Protein AF-A0A6G5R6K6-F1 (afdb_monomer_lite)

pLDDT: mean 71.32, std 19.54, range [30.14, 90.62]

Structure (mmCIF, N/CA/C/O backbone):
data_AF-A0A6G5R6K6-F1
#
_entry.id   AF-A0A6G5R6K6-F1
#
loop_
_atom_site.group_PDB
_atom_site.id
_atom_site.type_symbol
_atom_site.label_atom_id
_atom_site.label_alt_id
_atom_site.label_comp_id
_atom_site.label_asym_id
_atom_site.label_entity_id
_atom_site.label_seq_id
_atom_site.pdbx_PDB_ins_code
_atom_site.Cartn_x
_atom_site.Cartn_y
_atom_site.Cartn_z
_atom_site.occupancy
_atom_site.B_iso_or_equiv
_atom_site.auth_seq_id
_atom_site.auth_comp_id
_atom_site.auth_asym_id
_atom_site.auth_atom_id
_atom_site.pdbx_PDB_model_num
ATOM 1 N N . MET A 1 1 ? 25.605 14.733 -31.493 1.00 47.25 1 MET A N 1
ATOM 2 C CA . MET A 1 1 ? 25.345 13.506 -30.709 1.00 47.25 1 MET A CA 1
ATOM 3 C C . MET A 1 1 ? 24.146 13.635 -29.749 1.00 47.25 1 MET A C 1
ATOM 5 O O . MET A 1 1 ? 23.843 12.662 -29.085 1.00 47.25 1 MET A O 1
ATOM 9 N N . ALA A 1 2 ? 23.423 14.768 -29.686 1.00 53.12 2 ALA A N 1
ATOM 10 C CA . ALA A 1 2 ? 22.324 14.976 -28.724 1.00 53.12 2 ALA A CA 1
ATOM 11 C C . ALA A 1 2 ? 20.959 14.357 -29.121 1.00 53.12 2 ALA A C 1
ATOM 13 O O . ALA A 1 2 ? 20.067 14.268 -28.285 1.00 53.12 2 ALA A O 1
ATOM 14 N N . ASP A 1 3 ? 20.798 13.902 -30.367 1.00 62.44 3 ASP A N 1
ATOM 15 C CA . ASP A 1 3 ? 19.512 13.408 -30.894 1.00 62.44 3 ASP A CA 1
ATOM 16 C C . ASP A 1 3 ? 19.072 12.051 -30.313 1.00 62.44 3 ASP A C 1
ATOM 18 O O . ASP A 1 3 ? 17.884 11.790 -30.143 1.00 62.44 3 ASP A O 1
ATOM 22 N N . LYS A 1 4 ? 20.023 11.174 -29.965 1.00 77.75 4 LYS A N 1
ATOM 23 C CA . LYS A 1 4 ? 19.708 9.805 -29.517 1.00 77.75 4 LYS A CA 1
ATOM 24 C C . LYS A 1 4 ? 19.072 9.762 -28.130 1.00 77.75 4 LYS A C 1
ATOM 26 O O . LYS A 1 4 ? 18.132 8.998 -27.922 1.00 77.75 4 LYS A O 1
ATOM 31 N N . THR A 1 5 ? 19.539 10.595 -27.201 1.00 84.44 5 THR A N 1
ATOM 32 C CA . THR A 1 5 ? 18.933 10.709 -25.868 1.00 84.44 5 THR A CA 1
ATOM 33 C C . THR A 1 5 ? 17.496 11.219 -25.968 1.00 84.44 5 THR A C 1
ATOM 35 O O . THR A 1 5 ? 16.613 10.649 -25.336 1.00 84.44 5 THR A O 1
ATOM 38 N N . ALA A 1 6 ? 17.230 12.220 -26.817 1.00 82.06 6 ALA A N 1
ATOM 39 C CA . ALA A 1 6 ? 15.873 12.717 -27.058 1.00 82.06 6 ALA A CA 1
ATOM 40 C C . ALA A 1 6 ? 14.948 11.620 -27.619 1.00 82.06 6 ALA A C 1
ATOM 42 O O . ALA A 1 6 ? 13.859 11.412 -27.087 1.00 82.06 6 ALA A O 1
ATOM 43 N N . GLY A 1 7 ? 15.420 10.838 -28.598 1.00 83.88 7 GLY A N 1
ATOM 44 C CA . GLY A 1 7 ? 14.681 9.676 -29.104 1.00 83.88 7 GLY A CA 1
ATOM 45 C C . GLY A 1 7 ? 14.410 8.615 -28.029 1.00 83.88 7 GLY A C 1
ATOM 46 O O . GLY A 1 7 ? 13.323 8.044 -27.982 1.00 83.88 7 GLY A O 1
ATOM 47 N N . MET A 1 8 ? 15.350 8.384 -27.107 1.00 86.69 8 MET A N 1
ATOM 48 C CA . MET A 1 8 ? 15.126 7.484 -25.971 1.00 86.69 8 MET A CA 1
ATOM 49 C C . MET A 1 8 ? 14.048 8.017 -25.017 1.00 86.69 8 MET A C 1
ATOM 51 O O . MET A 1 8 ? 13.227 7.233 -24.554 1.00 86.69 8 MET A O 1
ATOM 55 N N . HIS A 1 9 ? 13.983 9.326 -24.757 1.00 85.56 9 HIS A N 1
ATOM 56 C CA . HIS A 1 9 ? 12.905 9.908 -23.945 1.00 85.56 9 HIS A CA 1
ATOM 57 C C . HIS A 1 9 ? 11.521 9.738 -24.587 1.00 85.56 9 HIS A C 1
ATOM 59 O O . HIS A 1 9 ? 10.545 9.542 -23.867 1.00 85.56 9 HIS A O 1
ATOM 65 N N . GLU A 1 10 ? 11.421 9.766 -25.917 1.00 85.81 10 GLU A N 1
ATOM 66 C CA . GLU A 1 10 ? 10.166 9.492 -26.632 1.00 85.81 10 GLU A CA 1
ATOM 67 C C . GLU A 1 10 ? 9.796 7.999 -26.636 1.00 85.81 10 GLU A C 1
ATOM 69 O O . GLU A 1 10 ? 8.615 7.644 -26.624 1.00 85.81 10 GLU A O 1
ATOM 74 N N . LEU A 1 11 ? 10.794 7.110 -26.635 1.00 86.69 11 LEU A N 1
ATOM 75 C CA . LEU A 1 11 ? 10.603 5.658 -26.542 1.00 86.69 11 LEU A CA 1
ATOM 76 C C . LEU A 1 11 ? 10.358 5.177 -25.107 1.00 86.69 11 LEU A C 1
ATOM 78 O O . LEU A 1 11 ? 9.744 4.129 -24.912 1.00 86.69 11 LEU A O 1
ATOM 82 N N . TRP A 1 12 ? 10.790 5.941 -24.106 1.00 88.81 12 TRP A N 1
ATOM 83 C CA . TRP A 1 12 ? 10.702 5.586 -22.693 1.00 88.81 12 TRP A CA 1
ATOM 84 C C . TRP A 1 12 ? 9.270 5.269 -22.222 1.00 88.81 12 TRP A C 1
ATOM 86 O O . TRP A 1 12 ? 9.086 4.224 -21.598 1.00 88.81 12 TRP A O 1
ATOM 96 N N . PRO A 1 13 ? 8.224 6.049 -22.566 1.00 87.44 13 PRO A N 1
ATOM 97 C CA . PRO A 1 13 ? 6.844 5.685 -22.246 1.00 87.44 13 PRO A CA 1
ATOM 98 C C . PRO A 1 13 ? 6.420 4.337 -22.843 1.00 87.44 13 PRO A C 1
ATOM 100 O O . PRO A 1 13 ? 5.779 3.546 -22.158 1.00 87.44 13 PRO A O 1
ATOM 103 N N . LYS A 1 14 ? 6.827 4.035 -24.084 1.00 87.62 14 LYS A N 1
ATOM 104 C CA . LYS A 1 14 ? 6.520 2.751 -24.741 1.00 87.62 14 LYS A CA 1
ATOM 105 C C . LYS A 1 14 ? 7.239 1.588 -24.060 1.00 87.62 14 LYS A C 1
ATOM 107 O O . LYS A 1 14 ? 6.658 0.524 -23.872 1.00 87.62 14 LYS A O 1
ATOM 112 N N . LEU A 1 15 ? 8.490 1.799 -23.649 1.00 88.94 15 LEU A N 1
ATOM 113 C CA . LEU A 1 15 ? 9.242 0.820 -22.868 1.00 88.94 15 LEU A CA 1
ATOM 114 C C . LEU A 1 15 ? 8.541 0.537 -21.531 1.00 88.94 15 LEU A C 1
ATOM 116 O O . LEU A 1 15 ? 8.364 -0.619 -21.153 1.00 88.94 15 LEU A O 1
ATOM 120 N N . LEU A 1 16 ? 8.090 1.588 -20.840 1.00 89.06 16 LEU A N 1
ATOM 121 C CA . LEU A 1 16 ? 7.343 1.462 -19.593 1.00 89.06 16 LEU A CA 1
ATOM 122 C C . LEU A 1 16 ? 6.026 0.694 -19.780 1.00 89.06 16 LEU A C 1
ATOM 124 O O . LEU A 1 16 ? 5.678 -0.096 -18.908 1.00 89.06 16 LEU A O 1
ATOM 128 N N . GLU A 1 17 ? 5.320 0.856 -20.901 1.00 87.12 17 GLU A N 1
ATOM 129 C CA . GLU A 1 17 ? 4.122 0.061 -21.213 1.00 87.12 17 GLU A CA 1
ATOM 130 C C . GLU A 1 17 ? 4.429 -1.438 -21.352 1.00 87.12 17 GLU A C 1
ATOM 132 O O . GLU A 1 17 ? 3.715 -2.270 -20.787 1.00 87.12 17 GLU A O 1
ATOM 137 N N . VAL A 1 18 ? 5.526 -1.800 -22.025 1.00 87.31 18 VAL A N 1
ATOM 138 C CA . VAL A 1 18 ? 5.960 -3.205 -22.130 1.00 87.31 18 VAL A CA 1
ATOM 139 C C . VAL A 1 18 ? 6.355 -3.767 -20.766 1.00 87.31 18 VAL A C 1
ATOM 141 O O . VAL A 1 18 ? 5.930 -4.864 -20.397 1.00 87.31 18 VAL A O 1
ATOM 144 N N . VAL A 1 19 ? 7.103 -3.002 -19.966 1.00 87.81 19 VAL A N 1
ATOM 145 C CA . VAL A 1 19 ? 7.457 -3.404 -18.597 1.00 87.81 19 VAL A CA 1
ATOM 146 C C . VAL A 1 19 ? 6.205 -3.560 -17.730 1.00 87.81 19 VAL A C 1
ATOM 148 O O . VAL A 1 19 ? 6.120 -4.512 -16.954 1.00 87.81 19 VAL A O 1
ATOM 151 N N . ARG A 1 20 ? 5.207 -2.681 -17.879 1.00 82.94 20 ARG A N 1
ATOM 152 C CA . ARG A 1 20 ? 3.932 -2.749 -17.150 1.00 82.94 20 ARG A CA 1
ATOM 153 C C . ARG A 1 20 ? 3.194 -4.056 -17.413 1.00 82.94 20 ARG A C 1
ATOM 155 O O . ARG A 1 20 ? 2.722 -4.668 -16.458 1.00 82.94 20 ARG A O 1
ATOM 162 N N . ASN A 1 21 ? 3.139 -4.491 -18.672 1.00 86.25 21 ASN A N 1
ATOM 163 C CA . ASN A 1 21 ? 2.493 -5.748 -19.061 1.00 86.25 21 ASN A CA 1
ATOM 164 C C . ASN A 1 21 ? 3.223 -6.987 -18.522 1.00 86.25 21 ASN A C 1
ATOM 166 O O . ASN A 1 21 ? 2.599 -8.027 -18.333 1.00 86.25 21 ASN A O 1
ATOM 170 N N . ARG A 1 22 ? 4.529 -6.882 -18.247 1.00 83.81 22 ARG A N 1
ATOM 171 C CA . ARG A 1 22 ? 5.341 -7.980 -17.701 1.00 83.81 22 ARG A CA 1
ATOM 172 C C . ARG A 1 22 ? 5.322 -8.020 -16.177 1.00 83.81 22 ARG A C 1
ATOM 174 O O . ARG A 1 22 ? 5.080 -9.067 -15.584 1.00 83.81 22 ARG A O 1
ATOM 181 N N . ARG A 1 23 ? 5.624 -6.893 -15.525 1.00 83.94 23 ARG A N 1
ATOM 182 C CA . ARG A 1 23 ? 5.768 -6.818 -14.067 1.00 83.94 23 ARG A CA 1
ATOM 183 C C . ARG A 1 23 ? 5.448 -5.418 -13.542 1.00 83.94 23 ARG A C 1
ATOM 185 O O . ARG A 1 23 ? 6.286 -4.516 -13.574 1.00 83.94 23 ARG A O 1
ATOM 192 N N . ARG A 1 24 ? 4.254 -5.270 -12.953 1.00 82.06 24 ARG A N 1
ATOM 193 C CA . ARG A 1 24 ? 3.751 -4.011 -12.362 1.00 82.06 24 ARG A CA 1
ATOM 194 C C . ARG A 1 24 ? 4.725 -3.399 -11.348 1.00 82.06 24 ARG A C 1
ATOM 196 O O . ARG A 1 24 ? 4.929 -2.192 -11.372 1.00 82.06 24 ARG A O 1
ATOM 203 N N . PHE A 1 25 ? 5.376 -4.222 -10.524 1.00 79.69 25 PHE A N 1
ATOM 204 C CA . PHE A 1 25 ? 6.372 -3.764 -9.546 1.00 79.69 25 PHE A CA 1
ATOM 205 C C . PHE A 1 25 ? 7.591 -3.090 -10.200 1.00 79.69 25 PHE A C 1
ATOM 207 O O . PHE A 1 25 ? 7.984 -1.999 -9.795 1.00 79.69 25 PHE A O 1
ATOM 214 N N . ALA A 1 26 ? 8.143 -3.687 -11.265 1.00 83.94 26 ALA A N 1
ATOM 215 C CA . ALA A 1 26 ? 9.261 -3.104 -12.008 1.00 83.94 26 ALA A CA 1
ATOM 216 C C . ALA A 1 26 ? 8.856 -1.784 -12.685 1.00 83.94 26 ALA A C 1
ATOM 218 O O . ALA A 1 26 ? 9.622 -0.824 -12.670 1.00 83.94 26 ALA A O 1
ATOM 219 N N . TRP A 1 27 ? 7.632 -1.713 -13.219 1.00 87.81 27 TRP A N 1
ATOM 220 C CA . TRP A 1 27 ? 7.082 -0.492 -13.814 1.00 87.81 27 TRP A CA 1
ATOM 221 C C . TRP A 1 27 ? 6.922 0.645 -12.797 1.00 87.81 27 TRP A C 1
ATOM 223 O O . TRP A 1 27 ? 7.299 1.776 -13.088 1.00 87.81 27 TRP A O 1
ATOM 233 N N . ILE A 1 28 ? 6.415 0.345 -11.598 1.00 84.44 28 ILE A N 1
ATOM 234 C CA . ILE A 1 28 ? 6.279 1.304 -10.491 1.00 84.44 28 ILE A CA 1
ATOM 235 C C . ILE A 1 28 ? 7.657 1.839 -10.080 1.00 84.44 28 ILE A C 1
ATOM 237 O O . ILE A 1 28 ? 7.844 3.053 -10.022 1.00 84.44 28 ILE A O 1
ATOM 241 N N . LEU A 1 29 ? 8.640 0.958 -9.862 1.00 85.25 29 LEU A N 1
ATOM 242 C CA . LEU A 1 29 ? 10.010 1.347 -9.503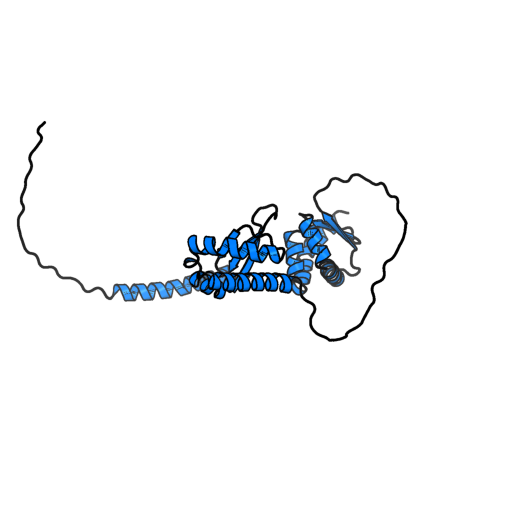 1.00 85.25 29 LEU A CA 1
ATOM 243 C C . LEU A 1 29 ? 10.651 2.243 -10.566 1.00 85.25 29 LEU A C 1
ATOM 245 O O . LEU A 1 29 ? 11.173 3.305 -10.230 1.00 85.25 29 LEU A O 1
ATOM 249 N N . LEU A 1 30 ? 10.571 1.847 -11.838 1.00 86.69 30 LEU A N 1
ATOM 250 C CA . LEU A 1 30 ? 11.160 2.599 -12.945 1.00 86.69 30 LEU A CA 1
ATOM 251 C C . LEU A 1 30 ? 10.446 3.930 -13.184 1.00 86.69 30 LEU A C 1
ATOM 253 O O . LEU A 1 30 ? 11.104 4.951 -13.338 1.00 86.69 30 LEU A O 1
ATOM 257 N N . GLY A 1 31 ? 9.113 3.939 -13.185 1.00 84.75 31 GLY A N 1
ATOM 258 C CA . GLY A 1 31 ? 8.327 5.143 -13.450 1.00 84.75 31 GLY A CA 1
ATOM 259 C C . GLY A 1 31 ? 8.424 6.194 -12.345 1.00 84.75 31 GLY A C 1
ATOM 260 O O . GLY A 1 31 ? 8.312 7.383 -12.629 1.00 84.75 31 GLY A O 1
ATOM 261 N N . GLN A 1 32 ? 8.633 5.773 -11.095 1.00 83.19 32 GLN A N 1
ATOM 262 C CA . GLN A 1 32 ? 8.694 6.689 -9.953 1.00 83.19 32 GLN A CA 1
ATOM 263 C C . GLN A 1 32 ? 10.120 7.102 -9.582 1.00 83.19 32 GLN A C 1
ATOM 265 O O . GLN A 1 32 ? 10.320 8.220 -9.113 1.00 83.19 32 GLN A O 1
ATOM 270 N N . ASN A 1 33 ? 11.108 6.220 -9.767 1.00 85.38 33 ASN A N 1
ATOM 271 C CA . ASN A 1 33 ? 12.448 6.426 -9.213 1.00 85.38 33 ASN A CA 1
ATOM 272 C C . ASN A 1 33 ? 13.568 6.481 -10.255 1.00 85.38 33 ASN A C 1
ATOM 274 O O . ASN A 1 33 ? 14.668 6.898 -9.886 1.00 85.38 33 ASN A O 1
ATOM 278 N N . ALA A 1 34 ? 13.323 6.096 -11.513 1.00 86.69 34 ALA A N 1
ATOM 279 C CA . ALA A 1 34 ? 14.332 6.096 -12.569 1.00 86.69 34 ALA A CA 1
ATOM 280 C C . ALA A 1 34 ? 14.051 7.167 -13.631 1.00 86.69 34 ALA A C 1
ATOM 282 O O . ALA A 1 34 ? 12.915 7.398 -14.040 1.00 86.69 34 ALA A O 1
ATOM 283 N N . ASN A 1 35 ? 15.113 7.808 -14.109 1.00 87.44 35 ASN A N 1
ATOM 284 C CA . ASN A 1 35 ? 15.057 8.781 -15.191 1.00 87.44 35 ASN A CA 1
ATOM 285 C C . ASN A 1 35 ? 16.154 8.492 -16.219 1.00 87.44 35 ASN A C 1
ATOM 287 O O . ASN A 1 35 ? 17.236 8.026 -15.863 1.00 87.44 35 ASN A O 1
ATOM 291 N N . VAL A 1 36 ? 15.885 8.760 -17.494 1.00 88.25 36 VAL A N 1
ATOM 292 C CA . VAL A 1 36 ? 16.871 8.574 -18.565 1.00 88.25 36 VAL A CA 1
ATOM 293 C C . VAL A 1 36 ? 17.886 9.711 -18.486 1.00 88.25 36 VAL A C 1
ATOM 295 O O . VAL A 1 36 ? 17.513 10.878 -18.568 1.00 88.25 36 VAL A O 1
ATOM 298 N N . LEU A 1 37 ? 19.163 9.371 -18.301 1.00 86.56 37 LEU A N 1
ATOM 299 C CA . LEU A 1 37 ? 20.252 10.346 -18.204 1.00 86.56 37 LEU A CA 1
ATOM 300 C C . LEU A 1 37 ? 20.914 10.572 -19.568 1.00 86.56 37 LEU A C 1
ATOM 302 O O . LEU A 1 37 ? 21.097 11.708 -20.001 1.00 86.56 37 LEU A O 1
ATOM 306 N N . SER A 1 38 ? 21.270 9.483 -20.249 1.00 82.62 38 SER A N 1
ATOM 307 C CA . SER A 1 38 ? 21.929 9.515 -21.556 1.00 82.62 38 SER A CA 1
ATOM 308 C C . SER A 1 38 ? 21.745 8.199 -22.304 1.00 82.62 38 SER A C 1
ATOM 310 O O . SER A 1 38 ? 21.642 7.134 -21.693 1.00 82.62 38 SER A O 1
ATOM 312 N N . TYR A 1 39 ? 21.722 8.269 -23.636 1.00 87.25 39 TYR A N 1
ATOM 313 C CA . TYR A 1 39 ? 21.684 7.090 -24.496 1.00 87.25 39 TYR A CA 1
ATOM 314 C C . TYR A 1 39 ? 22.550 7.281 -25.745 1.00 87.25 39 TYR A C 1
ATOM 316 O O . TYR A 1 39 ? 22.267 8.138 -26.583 1.00 87.25 39 TYR A O 1
ATOM 324 N N . ASP A 1 40 ? 23.568 6.434 -25.903 1.00 82.44 40 ASP A N 1
ATOM 325 C CA . ASP A 1 40 ? 24.518 6.501 -27.027 1.00 82.44 40 ASP A CA 1
ATOM 326 C C . ASP A 1 40 ? 24.208 5.499 -28.161 1.00 82.44 40 ASP A C 1
ATOM 328 O O . ASP A 1 40 ? 24.857 5.481 -29.215 1.00 82.44 40 ASP A O 1
ATOM 332 N N . GLY A 1 41 ? 23.151 4.694 -28.015 1.00 78.69 41 GLY A N 1
ATOM 333 C CA . GLY A 1 41 ? 22.770 3.642 -28.968 1.00 78.69 41 GLY A CA 1
ATOM 334 C C . GLY A 1 41 ? 23.196 2.243 -28.527 1.00 78.69 41 GLY A C 1
ATOM 335 O O . GLY A 1 41 ? 22.499 1.275 -28.804 1.00 78.69 41 GLY A O 1
ATOM 336 N N . THR A 1 42 ? 24.311 2.141 -27.806 1.00 83.44 42 THR A N 1
ATOM 337 C CA . THR A 1 42 ? 24.848 0.875 -27.279 1.00 83.44 42 THR A CA 1
ATOM 338 C C . THR A 1 42 ? 24.709 0.761 -25.770 1.00 83.44 42 THR A C 1
ATOM 340 O O . THR A 1 42 ? 24.661 -0.349 -25.256 1.00 83.44 42 THR A O 1
ATOM 343 N N . THR A 1 43 ? 24.626 1.895 -25.075 1.00 85.44 43 THR A N 1
ATOM 344 C CA . THR A 1 43 ? 24.526 1.965 -23.619 1.00 85.44 43 THR A CA 1
ATOM 345 C C . THR A 1 43 ? 23.416 2.938 -23.246 1.00 85.44 43 THR A C 1
ATOM 347 O O . THR A 1 43 ? 23.355 4.049 -23.781 1.00 85.44 43 THR A O 1
ATOM 350 N N . LEU A 1 44 ? 22.522 2.499 -22.364 1.00 88.88 44 LEU A N 1
ATOM 351 C CA . LEU A 1 44 ? 21.464 3.294 -21.759 1.00 88.88 44 LEU A CA 1
ATOM 352 C C . LEU A 1 44 ? 21.829 3.561 -20.303 1.00 88.88 44 LEU A C 1
ATOM 354 O O . LEU A 1 44 ? 21.892 2.632 -19.498 1.00 88.88 44 LEU A O 1
ATOM 358 N N . THR A 1 45 ? 22.028 4.833 -19.974 1.00 89.12 45 THR A N 1
ATOM 359 C CA . THR A 1 45 ? 22.314 5.267 -18.612 1.00 89.12 45 THR A CA 1
ATOM 360 C C . THR A 1 45 ? 21.037 5.787 -17.965 1.00 89.12 45 THR A C 1
ATOM 362 O O . THR A 1 45 ? 20.431 6.756 -18.432 1.00 89.12 45 THR A O 1
ATOM 365 N N . LEU A 1 46 ? 20.634 5.151 -16.871 1.00 90.25 46 LEU A N 1
ATOM 366 C CA . LEU A 1 46 ? 19.485 5.540 -16.064 1.00 90.25 46 LEU A CA 1
ATOM 367 C C . LEU A 1 46 ? 19.964 6.107 -14.733 1.00 90.25 46 LEU A C 1
ATOM 369 O O . LEU A 1 46 ? 20.762 5.482 -14.037 1.00 90.25 46 LEU A O 1
ATOM 373 N N . SER A 1 47 ? 19.449 7.273 -14.360 1.00 88.38 47 SER A N 1
ATOM 374 C CA . SER A 1 47 ? 19.663 7.861 -13.045 1.00 88.38 47 SER A CA 1
ATOM 375 C C . SER A 1 47 ? 18.538 7.476 -12.091 1.00 88.38 47 SER A C 1
ATOM 377 O O . SER A 1 47 ? 17.368 7.685 -12.407 1.00 88.38 47 SER A O 1
ATOM 379 N N . TRP A 1 48 ? 18.891 6.987 -10.912 1.00 87.38 48 TRP A N 1
ATOM 380 C CA . TRP A 1 48 ? 17.983 6.692 -9.815 1.00 87.38 48 TRP A CA 1
ATOM 381 C C . TRP A 1 48 ? 17.981 7.827 -8.799 1.00 87.38 48 TRP A C 1
ATOM 383 O O . TRP A 1 48 ? 19.036 8.363 -8.451 1.00 87.38 48 TRP A O 1
ATOM 393 N N . ASN A 1 49 ? 16.790 8.170 -8.313 1.00 82.19 49 ASN A N 1
ATOM 394 C CA . ASN A 1 49 ? 16.584 9.262 -7.362 1.00 82.19 49 ASN A CA 1
ATOM 395 C C . ASN A 1 49 ? 17.076 8.931 -5.938 1.00 82.19 49 ASN A C 1
ATOM 397 O O . ASN A 1 49 ? 17.433 9.825 -5.181 1.00 82.19 49 ASN A O 1
ATOM 401 N N . ASN A 1 50 ? 17.102 7.648 -5.561 1.00 79.50 50 ASN A N 1
ATOM 402 C CA . ASN A 1 50 ? 17.554 7.182 -4.248 1.00 79.50 50 ASN A CA 1
ATOM 403 C C . ASN A 1 50 ? 18.296 5.837 -4.379 1.00 79.50 50 ASN A C 1
ATOM 405 O O . ASN A 1 50 ? 17.899 4.979 -5.170 1.00 79.50 50 ASN A O 1
ATOM 409 N N . GLN A 1 51 ? 19.339 5.640 -3.567 1.00 77.38 51 GLN A N 1
ATOM 410 C CA . GLN A 1 51 ? 20.093 4.389 -3.454 1.00 77.38 51 GLN A CA 1
ATOM 411 C C . GLN A 1 51 ? 19.203 3.212 -3.026 1.00 77.38 51 GLN A C 1
ATOM 413 O O . GLN A 1 51 ? 19.386 2.111 -3.533 1.00 77.38 51 GLN A O 1
ATOM 418 N N . GLY A 1 52 ? 18.210 3.436 -2.156 1.00 77.94 52 GLY A N 1
ATOM 419 C CA . GLY A 1 52 ? 17.288 2.376 -1.722 1.00 77.94 52 GLY A CA 1
ATOM 420 C C . GLY A 1 52 ? 16.415 1.830 -2.859 1.00 77.94 52 GLY A C 1
ATOM 421 O O . GLY A 1 52 ? 16.205 0.627 -2.970 1.00 77.94 52 GLY A O 1
ATOM 422 N N . ALA A 1 53 ? 15.970 2.696 -3.774 1.00 80.81 53 ALA A N 1
ATOM 423 C CA . ALA A 1 53 ? 15.210 2.272 -4.950 1.00 80.81 53 ALA A CA 1
ATOM 424 C C . ALA A 1 53 ? 16.083 1.490 -5.948 1.00 80.81 53 ALA A C 1
ATOM 426 O O . ALA A 1 53 ? 15.620 0.516 -6.539 1.00 80.81 53 ALA A O 1
ATOM 427 N N . TYR A 1 54 ? 17.354 1.883 -6.092 1.00 83.44 54 TYR A N 1
ATOM 428 C CA . TYR A 1 54 ? 18.342 1.133 -6.870 1.00 83.44 54 TYR A CA 1
ATOM 429 C C . TYR A 1 54 ? 18.575 -0.263 -6.280 1.00 83.44 54 TYR A C 1
ATOM 431 O O . TYR A 1 54 ? 18.533 -1.250 -7.014 1.00 83.44 54 TYR A O 1
ATOM 439 N N . ASP A 1 55 ? 18.777 -0.360 -4.964 1.00 76.75 55 ASP A N 1
ATOM 440 C CA . ASP A 1 55 ? 19.016 -1.640 -4.293 1.00 76.75 55 ASP A CA 1
ATOM 441 C C . ASP A 1 55 ? 17.806 -2.574 -4.439 1.00 76.75 55 ASP A C 1
ATOM 443 O O . ASP A 1 55 ? 17.953 -3.706 -4.897 1.00 76.75 55 ASP A O 1
ATOM 447 N N . ASN A 1 56 ? 16.592 -2.047 -4.237 1.00 79.38 56 ASN A N 1
ATOM 448 C CA . ASN A 1 56 ? 15.332 -2.758 -4.473 1.00 79.38 56 ASN A CA 1
ATOM 449 C C . ASN A 1 56 ? 15.152 -3.213 -5.929 1.00 79.38 56 ASN A C 1
ATOM 451 O O . ASN A 1 56 ? 14.586 -4.276 -6.195 1.00 79.38 56 ASN A O 1
ATOM 455 N N . PHE A 1 57 ? 15.626 -2.441 -6.906 1.00 84.00 57 PHE A N 1
ATOM 456 C CA . PHE A 1 57 ? 15.556 -2.821 -8.316 1.00 84.00 57 PHE A CA 1
ATOM 457 C C . PHE A 1 57 ? 16.484 -3.998 -8.654 1.00 84.00 57 PHE A C 1
ATOM 459 O O . PHE A 1 57 ? 16.097 -4.889 -9.419 1.00 84.00 57 PHE A O 1
ATOM 466 N N . ILE A 1 58 ? 17.683 -4.021 -8.064 1.00 83.38 58 ILE A N 1
ATOM 467 C CA . ILE A 1 58 ? 18.653 -5.107 -8.237 1.00 83.38 58 ILE A CA 1
ATOM 468 C C . ILE A 1 58 ? 18.215 -6.357 -7.466 1.00 83.38 58 ILE A C 1
ATOM 470 O O . ILE A 1 58 ? 18.137 -7.432 -8.061 1.00 83.38 58 ILE A O 1
ATOM 474 N N . SER A 1 59 ? 17.873 -6.220 -6.183 1.00 72.75 59 SER A N 1
ATOM 475 C CA . SER A 1 59 ? 17.491 -7.336 -5.308 1.00 72.75 59 SER A CA 1
ATOM 476 C C . SER A 1 59 ? 16.211 -8.036 -5.772 1.00 72.75 59 SER A C 1
ATOM 478 O O . SER A 1 59 ? 16.106 -9.258 -5.694 1.00 72.75 59 SER A O 1
ATOM 480 N N . SER A 1 60 ? 15.262 -7.294 -6.354 1.00 74.56 60 SER A N 1
ATOM 481 C CA . SER A 1 60 ? 14.016 -7.858 -6.894 1.00 74.56 60 SER A CA 1
ATOM 482 C C . SER A 1 60 ? 14.169 -8.583 -8.236 1.00 74.56 60 SER A C 1
ATOM 484 O O . SER A 1 60 ? 13.184 -9.137 -8.739 1.00 74.56 60 SER A O 1
ATOM 486 N N . GLY A 1 61 ? 15.353 -8.549 -8.860 1.00 81.50 61 GLY A N 1
ATOM 487 C CA . GLY A 1 61 ? 15.580 -9.088 -10.204 1.00 81.50 61 GLY A CA 1
ATOM 488 C C . GLY A 1 61 ? 14.846 -8.317 -11.310 1.00 81.50 61 GLY A C 1
ATOM 489 O O . GLY A 1 61 ? 14.687 -8.819 -12.421 1.00 81.50 61 GLY A O 1
ATOM 490 N N . SER A 1 62 ? 14.374 -7.096 -11.032 1.00 84.56 62 SER A N 1
ATOM 491 C CA . SER A 1 62 ? 13.632 -6.269 -11.999 1.00 84.56 62 SER A CA 1
ATOM 492 C C . SER A 1 62 ? 14.503 -5.783 -13.162 1.00 84.56 62 SER A C 1
ATOM 494 O O . SER A 1 62 ? 13.977 -5.427 -14.217 1.00 84.56 62 SER A O 1
ATOM 496 N N . ARG A 1 63 ? 15.831 -5.858 -13.007 1.00 86.12 63 ARG A N 1
ATOM 497 C CA . ARG A 1 63 ? 16.806 -5.647 -14.080 1.00 86.12 63 ARG A CA 1
ATOM 498 C C . ARG A 1 63 ? 16.561 -6.550 -15.290 1.00 86.12 63 ARG A C 1
ATOM 500 O O . ARG A 1 63 ? 16.545 -6.040 -16.403 1.00 86.12 63 ARG A O 1
ATOM 507 N N . GLY A 1 64 ? 16.298 -7.842 -15.081 1.00 84.69 64 GLY A N 1
ATOM 508 C CA . GLY A 1 64 ? 16.055 -8.779 -16.185 1.00 84.69 64 GLY A CA 1
ATOM 509 C C . GLY A 1 64 ? 14.789 -8.441 -16.975 1.00 84.69 64 GLY A C 1
ATOM 510 O O . GLY A 1 64 ? 14.776 -8.509 -18.195 1.00 84.69 64 GLY A O 1
ATOM 511 N N . VAL A 1 65 ? 13.745 -7.958 -16.293 1.00 86.50 65 VAL A N 1
ATOM 512 C CA . VAL A 1 65 ? 12.499 -7.521 -16.950 1.00 86.50 65 VAL A CA 1
ATOM 513 C C . VAL A 1 65 ? 12.730 -6.289 -17.828 1.00 86.50 65 VAL A C 1
ATOM 515 O O . VAL A 1 65 ? 12.125 -6.168 -18.892 1.00 86.50 65 VAL A O 1
ATOM 518 N N . LEU A 1 66 ? 13.600 -5.375 -17.390 1.00 87.19 66 LEU A N 1
ATOM 519 C CA . LEU A 1 66 ? 13.992 -4.212 -18.180 1.00 87.19 66 LEU A CA 1
ATOM 520 C C . LEU A 1 66 ? 14.846 -4.618 -19.390 1.00 87.19 66 LEU A C 1
ATOM 522 O O . LEU A 1 66 ? 14.617 -4.100 -20.479 1.00 87.19 66 LEU A O 1
ATOM 526 N N . GLU A 1 67 ? 15.789 -5.546 -19.214 1.00 87.06 67 GLU A N 1
ATOM 527 C CA . GLU A 1 67 ? 16.611 -6.102 -20.300 1.00 87.06 67 GLU A CA 1
ATOM 528 C C . GLU A 1 67 ? 15.742 -6.809 -21.352 1.00 87.06 67 GLU A C 1
ATOM 530 O O . GLU A 1 67 ? 15.889 -6.541 -22.544 1.00 87.06 67 GLU A O 1
ATOM 535 N N . ASP A 1 68 ? 14.767 -7.613 -20.923 1.00 86.12 68 ASP A N 1
ATOM 536 C CA . ASP A 1 68 ? 13.813 -8.279 -21.814 1.00 86.12 68 ASP A CA 1
ATOM 537 C C . ASP A 1 68 ? 12.927 -7.283 -22.576 1.00 86.12 68 ASP A C 1
ATOM 539 O O . ASP A 1 68 ? 12.700 -7.436 -23.777 1.00 86.12 68 ASP A O 1
ATOM 543 N N . ALA A 1 69 ? 12.418 -6.251 -21.892 1.00 87.81 69 ALA A N 1
ATOM 544 C CA . ALA A 1 69 ? 11.609 -5.208 -22.524 1.00 87.81 69 ALA A CA 1
ATOM 545 C C . ALA A 1 69 ? 12.430 -4.379 -23.526 1.00 87.81 69 ALA A C 1
ATOM 547 O O . ALA A 1 69 ? 11.924 -3.982 -24.576 1.00 87.81 69 ALA A O 1
ATOM 548 N N . LEU A 1 70 ? 13.709 -4.138 -23.224 1.00 86.56 70 LEU A N 1
ATOM 549 C CA . LEU A 1 70 ? 14.640 -3.484 -24.137 1.00 86.56 70 LEU A CA 1
ATOM 550 C C . LEU A 1 70 ? 14.941 -4.361 -25.350 1.00 86.56 70 LEU A C 1
ATOM 552 O O . LEU A 1 70 ? 14.930 -3.834 -26.453 1.00 86.56 70 LEU A O 1
ATOM 556 N N . ALA A 1 71 ? 15.147 -5.668 -25.178 1.00 86.88 71 ALA A N 1
ATOM 557 C CA . ALA A 1 71 ? 15.371 -6.596 -26.288 1.00 86.88 71 ALA A CA 1
ATOM 558 C C . ALA A 1 71 ? 14.161 -6.699 -27.236 1.00 86.88 71 ALA A C 1
ATOM 560 O O . ALA A 1 71 ? 14.327 -6.943 -28.431 1.00 86.88 71 ALA A O 1
ATOM 561 N N . GLU A 1 72 ? 12.948 -6.491 -26.718 1.00 86.81 72 GLU A N 1
ATOM 562 C CA . GLU A 1 72 ? 11.717 -6.466 -27.512 1.00 86.81 72 GLU A CA 1
ATOM 563 C C . GLU A 1 72 ? 11.594 -5.195 -28.371 1.00 86.81 72 GLU A C 1
ATOM 565 O O . GLU A 1 72 ? 11.181 -5.269 -29.528 1.00 86.81 72 GLU A O 1
ATOM 570 N N . LEU A 1 73 ? 11.975 -4.029 -27.832 1.00 82.62 73 LEU A N 1
ATOM 571 C CA . LEU A 1 73 ? 11.879 -2.745 -28.542 1.00 82.62 73 LEU A CA 1
ATOM 572 C C . LEU A 1 73 ? 13.114 -2.408 -29.388 1.00 82.62 73 LEU A C 1
ATOM 574 O O . LEU A 1 73 ? 12.999 -1.731 -30.411 1.00 82.62 73 LEU A O 1
ATOM 578 N N . LEU A 1 74 ? 14.297 -2.816 -28.939 1.00 82.12 74 LEU A N 1
ATOM 579 C CA . LEU A 1 74 ? 15.595 -2.444 -29.488 1.00 82.12 74 LEU A CA 1
ATOM 580 C C . LEU A 1 74 ? 16.404 -3.716 -29.725 1.00 82.12 74 LEU A C 1
ATOM 582 O O . LEU A 1 74 ? 16.811 -4.404 -28.793 1.00 82.12 74 LEU A O 1
ATOM 586 N N . ASN A 1 75 ? 16.661 -4.011 -30.994 1.00 78.44 75 ASN A N 1
ATOM 587 C CA . ASN A 1 75 ? 17.465 -5.156 -31.391 1.00 78.44 75 ASN A CA 1
ATOM 588 C C . ASN A 1 75 ? 18.639 -4.643 -32.245 1.00 78.44 75 ASN A C 1
ATOM 590 O O . ASN A 1 75 ? 18.408 -4.243 -33.391 1.00 78.44 75 ASN A O 1
ATOM 594 N N . PRO A 1 76 ? 19.878 -4.572 -31.713 1.00 80.44 76 PRO A N 1
ATOM 595 C CA . PRO A 1 76 ? 20.386 -5.229 -30.498 1.00 80.44 76 PRO A CA 1
ATOM 596 C C . PRO A 1 76 ? 20.063 -4.501 -29.172 1.00 80.44 76 PRO A C 1
ATOM 598 O O . PRO A 1 76 ? 20.003 -3.267 -29.160 1.00 80.44 76 PRO A O 1
ATOM 601 N N . PRO A 1 77 ? 19.910 -5.237 -28.050 1.00 81.75 77 PRO A N 1
ATOM 602 C CA . PRO A 1 77 ? 19.622 -4.641 -26.748 1.00 81.75 77 PRO A CA 1
ATOM 603 C C . PRO A 1 77 ? 20.821 -3.821 -26.238 1.00 81.75 77 PRO A C 1
ATOM 605 O O . PRO A 1 77 ? 21.956 -4.308 -26.275 1.00 81.75 77 PRO A O 1
ATOM 608 N N . PRO A 1 78 ? 20.606 -2.585 -25.752 1.00 83.06 78 PRO A N 1
ATOM 609 C CA . PRO A 1 78 ? 21.678 -1.772 -25.195 1.00 83.06 78 PRO A CA 1
ATOM 610 C C . PRO A 1 78 ? 22.101 -2.262 -23.804 1.00 83.06 78 PRO A C 1
ATOM 612 O O . PRO A 1 78 ? 21.286 -2.744 -23.018 1.00 83.06 78 PRO A O 1
ATOM 615 N N . ALA A 1 79 ? 23.377 -2.072 -23.470 1.00 84.81 79 ALA A N 1
ATOM 616 C CA . ALA A 1 79 ? 23.888 -2.276 -22.122 1.00 84.81 79 ALA A CA 1
ATOM 617 C C . ALA A 1 79 ? 23.250 -1.269 -21.154 1.00 84.81 79 ALA A C 1
ATOM 619 O O . ALA A 1 79 ? 23.133 -0.085 -21.467 1.00 84.81 79 ALA A O 1
ATOM 620 N N . ILE A 1 80 ? 22.842 -1.730 -19.973 1.00 87.44 80 ILE A N 1
ATOM 621 C CA . ILE A 1 80 ? 22.167 -0.888 -18.981 1.00 87.44 80 ILE A CA 1
ATOM 622 C C . ILE A 1 80 ? 23.164 -0.472 -17.905 1.00 87.44 80 ILE A C 1
ATOM 624 O O . ILE A 1 80 ? 23.671 -1.310 -17.149 1.00 87.44 80 ILE A O 1
ATOM 628 N N . GLU A 1 81 ? 23.386 0.834 -17.808 1.00 85.31 81 GLU A N 1
ATOM 629 C CA . GLU A 1 81 ? 24.125 1.466 -16.724 1.00 85.31 81 GLU A CA 1
ATOM 630 C C . GLU A 1 81 ? 23.153 2.178 -15.790 1.00 85.31 81 GLU A C 1
ATOM 632 O O . GLU A 1 81 ? 22.349 3.013 -16.195 1.00 85.31 81 GLU A O 1
ATOM 637 N N . LEU A 1 82 ? 23.212 1.827 -14.512 1.00 87.38 82 LEU A N 1
ATOM 638 C CA . LEU A 1 82 ? 22.326 2.350 -13.484 1.00 87.38 82 LEU A CA 1
ATOM 639 C C . LEU A 1 82 ? 23.184 3.216 -12.554 1.00 87.38 82 LEU A C 1
ATOM 641 O O . LEU A 1 82 ? 24.126 2.724 -11.939 1.00 87.38 82 LEU A O 1
ATOM 645 N N . VAL A 1 83 ? 22.877 4.506 -12.471 1.00 83.12 83 VAL A N 1
ATOM 646 C CA . VAL A 1 83 ? 23.618 5.498 -11.682 1.00 83.12 83 VAL A CA 1
ATOM 647 C C . VAL A 1 83 ? 22.689 6.047 -10.610 1.00 83.12 83 VAL A C 1
ATOM 649 O O . VAL A 1 83 ? 21.546 6.361 -10.904 1.00 83.12 83 VAL A O 1
ATOM 652 N N . VAL A 1 84 ? 23.147 6.207 -9.372 1.00 82.56 84 VAL A N 1
ATOM 653 C CA . VAL A 1 84 ? 22.355 6.863 -8.319 1.00 82.56 84 VAL A CA 1
ATOM 654 C C . VAL A 1 84 ? 22.777 8.324 -8.226 1.00 82.56 84 VAL A C 1
ATOM 656 O O . VAL A 1 84 ? 23.964 8.627 -8.082 1.00 82.56 84 VAL A O 1
ATOM 659 N N . GLN A 1 85 ? 21.820 9.249 -8.330 1.00 62.44 85 GLN A N 1
ATOM 660 C CA . GLN A 1 85 ? 22.103 10.679 -8.242 1.00 62.44 85 GLN A CA 1
ATOM 661 C C . GLN A 1 85 ? 22.341 11.056 -6.773 1.00 62.44 85 GLN A C 1
ATOM 663 O O . GLN A 1 85 ? 21.430 11.417 -6.041 1.00 62.44 85 GLN A O 1
ATOM 668 N N . GLY A 1 86 ? 23.583 10.895 -6.320 1.00 51.91 86 GLY A N 1
ATOM 669 C CA . GLY A 1 86 ? 23.909 11.063 -4.906 1.00 51.91 86 GLY A CA 1
ATOM 670 C C . GLY A 1 86 ? 25.362 10.795 -4.542 1.00 51.91 86 GLY A C 1
ATOM 671 O O . GLY A 1 86 ? 25.632 10.408 -3.411 1.00 51.91 86 GLY A O 1
ATOM 672 N N . LYS A 1 87 ? 26.315 10.968 -5.465 1.00 35.31 87 LYS A N 1
ATOM 673 C CA . LYS A 1 87 ? 27.726 11.143 -5.098 1.00 35.31 87 LYS A CA 1
ATOM 674 C C . LYS A 1 87 ? 28.539 11.694 -6.261 1.00 35.31 87 LYS A C 1
ATOM 676 O O . LYS A 1 87 ? 28.642 11.082 -7.319 1.00 35.31 87 LYS A O 1
ATOM 681 N N . THR A 1 88 ? 29.155 12.844 -6.026 1.00 31.88 88 THR A N 1
ATOM 682 C CA . THR A 1 88 ? 30.337 13.329 -6.739 1.00 31.88 88 THR A CA 1
ATOM 683 C C . THR A 1 88 ? 31.389 12.208 -6.795 1.00 31.88 88 THR A C 1
ATOM 685 O O . THR A 1 88 ? 31.625 11.572 -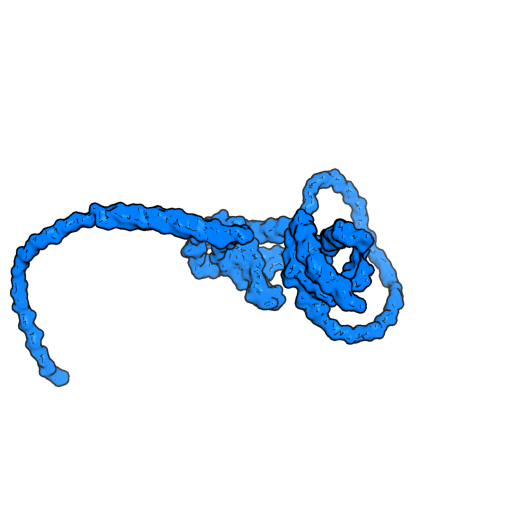5.763 1.00 31.88 88 THR A O 1
ATOM 688 N N . PRO A 1 89 ? 32.035 11.935 -7.941 1.00 40.34 89 PRO A N 1
ATOM 689 C CA . PRO A 1 89 ? 33.053 10.894 -8.019 1.00 40.34 89 PRO A CA 1
ATOM 690 C C . PRO A 1 89 ? 34.363 11.380 -7.380 1.00 40.34 89 PRO A C 1
ATOM 692 O O . PRO A 1 89 ? 34.846 12.454 -7.741 1.00 40.34 89 PRO A O 1
ATOM 695 N N . PRO A 1 90 ? 35.031 10.590 -6.526 1.00 37.62 90 PRO A N 1
ATOM 696 C CA . PRO A 1 90 ? 36.473 10.525 -6.547 1.00 37.62 90 PRO A CA 1
ATOM 697 C C . PRO A 1 90 ? 36.876 9.408 -7.508 1.00 37.62 90 PRO A C 1
ATOM 699 O O . PRO A 1 90 ? 36.564 8.231 -7.332 1.00 37.62 90 PRO A O 1
ATOM 702 N N . SER A 1 91 ? 37.544 9.844 -8.565 1.00 38.81 91 SER A N 1
ATOM 703 C CA . SER A 1 91 ? 38.250 9.032 -9.539 1.00 38.81 91 SER A CA 1
ATOM 704 C C . SER A 1 91 ? 39.172 7.999 -8.874 1.00 38.81 91 SER A C 1
ATOM 706 O O . SER A 1 91 ? 39.980 8.343 -8.017 1.00 38.81 91 SER A O 1
ATOM 708 N N . LEU A 1 92 ? 39.033 6.754 -9.335 1.00 46.75 92 LEU A N 1
ATOM 709 C CA . LEU A 1 92 ? 40.082 5.774 -9.635 1.00 46.75 92 LEU A CA 1
ATOM 710 C C . LEU A 1 92 ? 41.245 5.608 -8.636 1.00 46.75 92 LEU A C 1
ATOM 712 O O . LEU A 1 92 ? 42.238 6.326 -8.682 1.00 46.75 92 LEU A O 1
ATOM 716 N N . ALA A 1 93 ? 41.230 4.476 -7.931 1.00 35.97 93 ALA A N 1
ATOM 717 C CA . ALA A 1 93 ? 42.418 3.633 -7.820 1.00 35.97 93 ALA A CA 1
ATOM 718 C C . ALA A 1 93 ? 41.992 2.157 -7.843 1.00 35.97 93 ALA A C 1
ATOM 720 O O . ALA A 1 93 ? 41.482 1.615 -6.867 1.00 35.97 93 ALA A O 1
ATOM 721 N N . HIS A 1 94 ? 42.173 1.529 -9.005 1.00 41.38 94 HIS A N 1
ATOM 722 C CA . HIS A 1 94 ? 42.249 0.077 -9.138 1.00 41.38 94 HIS A CA 1
ATOM 723 C C . HIS A 1 94 ? 43.402 -0.455 -8.275 1.00 41.38 94 HIS A C 1
ATOM 725 O O . HIS A 1 94 ? 44.493 0.111 -8.333 1.00 41.38 94 HIS A O 1
ATOM 731 N N . SER A 1 95 ? 43.200 -1.582 -7.587 1.00 33.34 95 SER A N 1
ATOM 732 C CA . SER A 1 95 ? 44.022 -2.798 -7.745 1.00 33.34 95 SER A CA 1
ATOM 733 C C . SER A 1 95 ? 43.427 -3.970 -6.947 1.00 33.34 95 SER A C 1
ATOM 735 O O . SER A 1 95 ? 43.261 -3.902 -5.735 1.00 33.34 95 SER A O 1
ATOM 737 N N . VAL A 1 96 ? 43.085 -5.020 -7.692 1.00 41.03 96 VAL A N 1
ATOM 738 C CA . VAL A 1 96 ? 42.719 -6.406 -7.314 1.00 41.03 96 VAL A CA 1
ATOM 739 C C . VAL A 1 96 ? 44.007 -7.179 -6.888 1.00 41.03 96 VAL A C 1
ATOM 741 O O . VAL A 1 96 ? 45.074 -6.571 -7.002 1.00 41.03 96 VAL A O 1
ATOM 744 N N . PRO A 1 97 ? 44.050 -8.512 -6.615 1.00 54.56 97 PRO A N 1
ATOM 745 C CA . PRO A 1 97 ? 43.126 -9.507 -6.021 1.00 54.56 97 PRO A CA 1
ATOM 746 C C . PRO A 1 97 ? 43.774 -10.338 -4.867 1.00 54.56 97 PRO A C 1
ATOM 748 O O . PRO A 1 97 ? 44.936 -10.161 -4.525 1.00 54.56 97 PRO A O 1
ATOM 751 N N . GLU A 1 98 ? 43.022 -11.344 -4.389 1.00 30.14 98 GLU A N 1
ATOM 752 C CA . GLU A 1 98 ? 43.494 -12.716 -4.077 1.00 30.14 98 GLU A CA 1
ATOM 753 C C . GLU A 1 98 ? 43.699 -13.129 -2.604 1.00 30.14 98 GLU A C 1
ATOM 755 O O . GLU A 1 98 ? 44.479 -12.542 -1.861 1.00 30.14 98 GLU A O 1
ATOM 760 N N . GLY A 1 99 ? 43.033 -14.234 -2.222 1.00 31.44 99 GLY A N 1
ATOM 761 C CA . GLY A 1 99 ? 43.403 -15.052 -1.060 1.00 31.44 99 GLY A CA 1
ATOM 762 C C . GLY A 1 99 ? 42.249 -15.771 -0.345 1.00 31.44 99 GLY A C 1
ATOM 763 O O . GLY A 1 99 ? 41.757 -15.241 0.636 1.00 31.44 99 GLY A O 1
ATOM 764 N N . GLN A 1 100 ? 41.880 -16.970 -0.840 1.00 34.84 100 GLN A N 1
ATOM 765 C CA . GLN A 1 100 ? 41.561 -18.229 -0.107 1.00 34.84 100 GLN A CA 1
ATOM 766 C C . GLN A 1 100 ? 40.636 -18.211 1.142 1.00 34.84 100 GLN A C 1
ATOM 768 O O . GLN A 1 100 ? 40.740 -17.363 2.006 1.00 34.84 100 GLN A O 1
ATOM 773 N N . ALA A 1 101 ? 39.812 -19.212 1.461 1.00 34.66 101 ALA A N 1
ATOM 774 C CA . ALA A 1 101 ? 39.344 -20.452 0.849 1.00 34.66 101 ALA A CA 1
ATOM 775 C C . ALA A 1 101 ? 38.275 -21.044 1.802 1.00 34.66 101 ALA A C 1
ATOM 777 O O . ALA A 1 101 ? 38.392 -20.882 3.011 1.00 34.66 101 ALA A O 1
ATOM 778 N N . ALA A 1 102 ? 37.331 -21.801 1.227 1.00 34.97 102 ALA A N 1
ATOM 77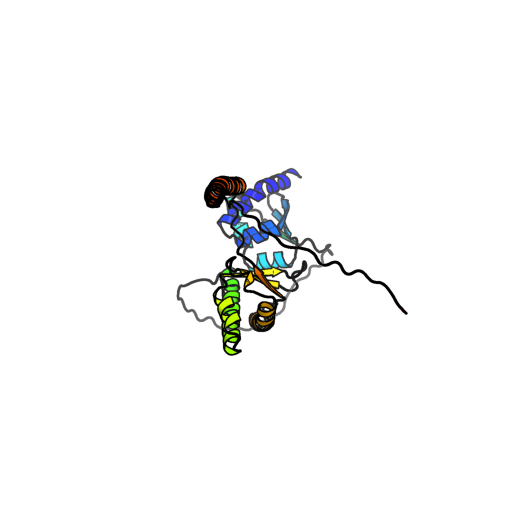9 C CA . ALA A 1 102 ? 36.521 -22.872 1.829 1.00 34.97 102 ALA A CA 1
ATOM 780 C C . ALA A 1 102 ? 35.606 -22.533 3.027 1.00 34.97 102 ALA A C 1
ATOM 782 O O . ALA A 1 102 ? 36.082 -22.146 4.082 1.00 34.97 102 ALA A O 1
ATOM 783 N N . GLN A 1 103 ? 34.308 -22.862 2.926 1.00 36.62 103 GLN A N 1
ATOM 784 C CA . GLN A 1 103 ? 33.783 -24.130 3.463 1.00 36.62 103 GLN A CA 1
ATOM 785 C C . GLN A 1 103 ? 32.485 -24.567 2.757 1.00 36.62 103 GLN A C 1
ATOM 787 O O . GLN A 1 103 ? 31.619 -23.772 2.408 1.00 36.62 103 GLN A O 1
ATOM 792 N N . VAL A 1 104 ? 32.440 -25.877 2.534 1.00 37.19 104 VAL A N 1
ATOM 793 C CA . VAL A 1 104 ? 31.456 -26.727 1.855 1.00 37.19 104 VAL A CA 1
ATOM 794 C C . VAL A 1 104 ? 30.186 -26.888 2.689 1.00 37.19 104 VAL A C 1
ATOM 796 O O . VAL A 1 104 ? 30.315 -27.248 3.850 1.00 37.19 104 VAL A O 1
ATOM 799 N N . HIS A 1 105 ? 28.993 -26.787 2.085 1.00 33.72 105 HIS A N 1
ATOM 800 C CA . HIS A 1 105 ? 27.799 -27.506 2.560 1.00 33.72 105 HIS A CA 1
ATOM 801 C C . HIS A 1 105 ? 26.924 -27.999 1.389 1.00 33.72 105 HIS A C 1
ATOM 803 O O . HIS A 1 105 ? 26.211 -27.244 0.739 1.00 33.72 105 HIS A O 1
ATOM 809 N N . VAL A 1 106 ? 27.098 -29.299 1.124 1.00 35.06 106 VAL A N 1
ATOM 810 C CA . VAL A 1 106 ? 26.173 -30.350 0.658 1.00 35.06 106 VAL A CA 1
ATOM 811 C C . VAL A 1 106 ? 24.875 -29.931 -0.051 1.00 35.06 106 VAL A C 1
ATOM 813 O O . VAL A 1 106 ? 23.949 -29.399 0.552 1.00 35.06 106 VAL A O 1
ATOM 816 N N . SER A 1 107 ? 24.762 -30.350 -1.313 1.00 34.69 107 SER A N 1
ATOM 817 C CA . SER A 1 107 ? 23.502 -30.472 -2.049 1.00 34.69 107 SER A CA 1
ATOM 818 C C . SER A 1 107 ? 22.782 -31.776 -1.683 1.00 34.69 107 SER A C 1
ATOM 820 O O . SER A 1 107 ? 23.359 -32.855 -1.809 1.00 34.69 107 SER A O 1
ATOM 822 N N . VAL A 1 108 ? 21.500 -31.692 -1.324 1.00 36.66 108 VAL A N 1
ATOM 823 C CA . VAL A 1 108 ? 20.535 -32.788 -1.501 1.00 36.66 108 VAL A CA 1
ATOM 824 C C . VAL A 1 108 ? 19.370 -32.235 -2.308 1.00 36.66 108 VAL A C 1
ATOM 826 O O . VAL A 1 108 ? 18.749 -31.245 -1.930 1.00 36.66 108 VAL A O 1
ATOM 829 N N . ALA A 1 109 ? 19.122 -32.868 -3.451 1.00 40.72 109 ALA A N 1
ATOM 830 C CA . ALA A 1 109 ? 18.004 -32.579 -4.329 1.00 40.72 109 ALA A CA 1
ATOM 831 C C . ALA A 1 109 ? 16.706 -33.161 -3.754 1.00 40.72 109 ALA A C 1
ATOM 833 O O . ALA A 1 109 ? 16.653 -34.345 -3.427 1.00 40.72 109 ALA A O 1
ATOM 834 N N . VAL A 1 110 ? 15.646 -32.354 -3.732 1.00 35.06 110 VAL A N 1
ATOM 835 C CA . VAL A 1 110 ? 14.265 -32.837 -3.824 1.00 35.06 110 VAL A CA 1
ATOM 836 C C . VAL A 1 110 ? 13.576 -32.026 -4.913 1.00 35.06 110 VAL A C 1
ATOM 838 O O . VAL A 1 110 ? 13.387 -30.820 -4.792 1.00 35.06 110 VAL A O 1
ATOM 841 N N . THR A 1 111 ? 13.222 -32.711 -5.998 1.00 43.62 111 THR A N 1
ATOM 842 C CA . THR A 1 111 ? 12.185 -32.265 -6.924 1.00 43.62 111 THR A CA 1
ATOM 843 C C . THR A 1 111 ? 10.834 -32.508 -6.263 1.00 43.62 111 THR A C 1
ATOM 845 O O . THR A 1 111 ? 10.429 -33.655 -6.095 1.00 43.62 111 THR A O 1
ATOM 848 N N . THR A 1 112 ? 10.121 -31.425 -5.980 1.00 38.06 112 THR A N 1
ATOM 849 C CA . THR A 1 112 ? 8.665 -31.333 -6.109 1.00 38.06 112 THR A CA 1
ATOM 850 C C . THR A 1 112 ? 8.363 -29.977 -6.734 1.00 38.06 112 THR A C 1
ATOM 852 O O . THR A 1 112 ? 8.973 -28.976 -6.370 1.00 38.06 112 THR A O 1
ATOM 855 N N . ALA A 1 113 ? 7.481 -29.972 -7.728 1.00 42.06 113 ALA A N 1
ATOM 856 C CA . ALA A 1 113 ? 6.892 -28.761 -8.282 1.00 42.06 113 ALA A CA 1
ATOM 857 C C . ALA A 1 113 ? 6.122 -27.969 -7.199 1.00 42.06 113 ALA A C 1
ATOM 859 O O . ALA A 1 113 ? 5.753 -28.566 -6.187 1.00 42.06 113 ALA A O 1
ATOM 860 N N . ASP A 1 114 ? 5.834 -26.692 -7.502 1.00 37.19 114 ASP A N 1
ATOM 861 C CA . ASP A 1 114 ? 4.948 -25.724 -6.803 1.00 37.19 114 ASP A CA 1
ATOM 862 C C . ASP A 1 114 ? 5.636 -24.673 -5.886 1.00 37.19 114 ASP A C 1
ATOM 864 O O . ASP A 1 114 ? 6.662 -24.957 -5.272 1.00 37.19 114 ASP A O 1
ATOM 868 N N . PRO A 1 115 ? 5.096 -23.438 -5.811 1.00 47.16 115 PRO A N 1
ATOM 869 C CA . PRO A 1 115 ? 5.407 -22.263 -6.625 1.00 47.16 115 PRO A CA 1
ATOM 870 C C . PRO A 1 115 ? 6.503 -21.367 -6.004 1.00 47.16 115 PRO A C 1
ATOM 872 O O . PRO A 1 115 ? 6.677 -21.293 -4.790 1.00 47.16 115 PRO A O 1
ATOM 875 N N . SER A 1 116 ? 7.242 -20.637 -6.845 1.00 39.38 116 SER A N 1
ATOM 876 C CA . SER A 1 116 ? 8.182 -19.601 -6.393 1.00 39.38 116 SER A CA 1
ATOM 877 C C . SER A 1 116 ? 7.443 -18.513 -5.597 1.00 39.38 116 SER A C 1
ATOM 879 O O . SER A 1 116 ? 6.521 -17.920 -6.157 1.00 39.38 116 SER A O 1
ATOM 881 N N . PRO A 1 117 ? 7.844 -18.181 -4.356 1.00 43.34 117 PRO A N 1
ATOM 882 C CA . PRO A 1 117 ? 7.218 -17.100 -3.604 1.00 43.34 117 PRO A CA 1
ATOM 883 C C . PRO A 1 117 ? 7.520 -15.771 -4.303 1.00 43.34 117 PRO A C 1
ATOM 885 O O . PRO A 1 117 ? 8.681 -15.366 -4.420 1.00 43.34 117 PRO A O 1
ATOM 888 N N . GLN A 1 118 ? 6.493 -15.084 -4.811 1.00 36.34 118 GLN A N 1
ATOM 889 C CA . GLN A 1 118 ? 6.669 -13.721 -5.295 1.00 36.34 118 GLN A CA 1
ATOM 890 C C . GLN A 1 118 ? 7.082 -12.838 -4.097 1.00 36.34 118 GLN A C 1
ATOM 892 O O . GLN A 1 118 ? 6.408 -12.861 -3.070 1.00 36.34 118 GLN A O 1
ATOM 897 N N . PRO A 1 119 ? 8.126 -11.994 -4.195 1.00 47.50 119 PRO A N 1
ATOM 898 C CA . PRO A 1 119 ? 8.520 -11.096 -3.101 1.00 47.50 119 PRO A CA 1
ATOM 899 C C . PRO A 1 119 ? 7.398 -10.141 -2.647 1.00 47.50 119 PRO A C 1
ATOM 901 O O . PRO A 1 119 ? 7.374 -9.721 -1.496 1.00 47.50 119 PRO A O 1
ATOM 904 N N . GLY A 1 120 ? 6.440 -9.841 -3.536 1.00 43.94 120 GLY A N 1
ATOM 905 C CA . GLY A 1 120 ? 5.234 -9.070 -3.214 1.00 43.94 120 GLY A CA 1
ATOM 906 C C . GLY A 1 120 ? 4.128 -9.885 -2.536 1.00 43.94 120 GLY A C 1
ATOM 907 O O . GLY A 1 120 ? 3.435 -9.348 -1.680 1.00 43.94 120 GLY A O 1
ATOM 908 N N . GLU A 1 121 ? 3.999 -11.180 -2.845 1.00 43.06 121 GLU A N 1
ATOM 909 C CA . GLU A 1 121 ? 3.110 -12.072 -2.090 1.00 43.06 121 GLU A CA 1
ATOM 910 C C . GLU A 1 121 ? 3.678 -12.330 -0.704 1.00 43.06 121 GLU A C 1
ATOM 912 O O . GLU A 1 121 ? 2.911 -12.407 0.240 1.00 43.06 121 GLU A O 1
ATOM 917 N N . SER A 1 122 ? 5.003 -12.411 -0.547 1.00 52.69 122 SER A N 1
ATOM 918 C CA . SER A 1 122 ? 5.605 -12.651 0.763 1.00 52.69 122 SER A CA 1
ATOM 919 C C . SER A 1 122 ? 5.410 -11.463 1.703 1.00 52.69 122 SER A C 1
ATOM 921 O O . SER A 1 122 ? 5.051 -11.689 2.846 1.00 52.69 122 SER A O 1
ATOM 923 N N . ALA A 1 123 ? 5.577 -10.215 1.248 1.00 54.50 123 ALA A N 1
ATOM 924 C CA . ALA A 1 123 ? 5.336 -9.037 2.088 1.00 54.50 123 ALA A CA 1
ATOM 925 C C . ALA A 1 123 ? 3.843 -8.832 2.402 1.00 54.50 123 ALA A C 1
ATOM 927 O O . ALA A 1 123 ? 3.498 -8.617 3.560 1.00 54.50 123 ALA A O 1
ATOM 928 N N . ALA A 1 124 ? 2.952 -8.980 1.411 1.00 61.28 124 ALA A N 1
ATOM 929 C CA . ALA A 1 124 ? 1.503 -8.931 1.632 1.00 61.28 124 ALA A CA 1
ATOM 930 C C . ALA A 1 124 ? 1.023 -10.080 2.540 1.00 61.28 124 ALA A C 1
ATOM 932 O O . ALA A 1 124 ? 0.243 -9.858 3.461 1.00 61.28 124 ALA A O 1
ATOM 933 N N . SER A 1 125 ? 1.565 -11.291 2.365 1.00 75.19 125 SER A N 1
ATOM 934 C CA . SER A 1 125 ? 1.298 -12.436 3.249 1.00 75.19 125 SER A CA 1
ATOM 935 C C . SER A 1 125 ? 1.869 -12.217 4.648 1.00 75.19 125 SER A C 1
ATOM 937 O O . SER A 1 125 ? 1.238 -12.613 5.624 1.00 75.19 125 SER A O 1
ATOM 939 N N . THR A 1 126 ? 3.032 -11.569 4.778 1.00 84.19 126 THR A N 1
ATOM 940 C CA . THR A 1 126 ? 3.608 -11.196 6.076 1.00 84.19 126 THR A CA 1
ATOM 941 C C . THR A 1 126 ? 2.737 -10.156 6.772 1.00 84.19 126 THR A C 1
ATOM 943 O O . THR A 1 126 ? 2.435 -10.328 7.946 1.00 84.19 126 THR A O 1
ATOM 946 N N . LEU A 1 127 ? 2.264 -9.121 6.074 1.00 86.25 127 LEU A N 1
ATOM 947 C CA . LEU A 1 127 ? 1.347 -8.124 6.637 1.00 86.25 127 LEU A CA 1
ATOM 948 C C . LEU A 1 127 ? 0.005 -8.737 7.032 1.00 86.25 127 LEU A C 1
ATOM 950 O O . LEU A 1 127 ? -0.508 -8.451 8.112 1.00 86.25 127 LEU A O 1
ATOM 954 N N . GLN A 1 128 ? -0.527 -9.641 6.212 1.00 86.44 128 GLN A N 1
ATOM 955 C CA . GLN A 1 128 ? -1.735 -10.391 6.537 1.00 86.44 128 GLN A CA 1
ATOM 956 C C . GLN A 1 128 ? -1.523 -11.297 7.762 1.00 86.44 128 GLN A C 1
ATOM 958 O O . GLN A 1 128 ? -2.405 -11.409 8.615 1.00 86.44 128 GLN A O 1
ATOM 963 N N . LEU A 1 129 ? -0.342 -11.907 7.894 1.00 88.00 129 LEU A N 1
ATOM 964 C CA . LEU A 1 129 ? 0.032 -12.704 9.061 1.00 88.00 129 LEU A CA 1
ATOM 965 C C . LEU A 1 129 ? 0.174 -11.837 10.319 1.00 88.00 129 LEU A C 1
ATOM 967 O O . LEU A 1 129 ? -0.320 -12.230 11.376 1.00 88.00 129 LEU A O 1
ATOM 971 N N . VAL A 1 130 ? 0.806 -10.666 10.207 1.00 90.62 130 VAL A N 1
ATOM 972 C CA . VAL A 1 130 ? 0.919 -9.669 11.282 1.00 90.62 130 VAL A CA 1
ATOM 973 C C . VAL A 1 130 ? -0.476 -9.254 11.735 1.00 90.62 130 VAL A C 1
ATOM 975 O O . VAL A 1 130 ? -0.787 -9.376 12.915 1.00 90.62 130 VAL A O 1
ATOM 978 N N . LEU A 1 131 ? -1.348 -8.871 10.799 1.00 89.31 131 LEU A N 1
ATOM 979 C CA . LEU A 1 131 ? -2.733 -8.488 11.066 1.00 89.31 131 LEU A CA 1
ATOM 980 C C . LEU A 1 131 ? -3.499 -9.597 11.799 1.00 89.31 131 LEU A C 1
ATOM 982 O O . LEU A 1 131 ? -4.140 -9.337 12.820 1.00 89.31 131 LEU A O 1
ATOM 986 N N . ALA A 1 132 ? -3.394 -10.842 11.323 1.00 86.56 132 ALA A N 1
ATOM 987 C CA . ALA A 1 132 ? -4.026 -11.989 11.961 1.00 86.56 132 ALA A CA 1
ATOM 988 C C . ALA A 1 132 ? -3.506 -12.189 13.394 1.00 86.56 132 ALA A C 1
ATOM 990 O O . ALA A 1 132 ? -4.295 -12.293 14.333 1.00 86.56 132 ALA A O 1
ATOM 991 N N . GLN A 1 133 ? -2.186 -12.188 13.590 1.00 90.31 133 GLN A N 1
ATOM 992 C CA . GLN A 1 133 ? -1.568 -12.334 14.910 1.00 90.31 133 GLN A CA 1
ATOM 993 C C . GLN A 1 133 ? -1.972 -11.201 15.863 1.00 90.31 133 GLN A C 1
ATOM 995 O O . GLN A 1 133 ? -2.298 -11.465 17.020 1.00 90.31 133 GLN A O 1
ATOM 1000 N N . THR A 1 134 ? -2.032 -9.957 15.385 1.00 90.56 134 THR A N 1
ATOM 1001 C CA . THR A 1 134 ? -2.526 -8.814 16.162 1.00 90.56 134 THR A CA 1
ATOM 1002 C C . THR A 1 134 ? -3.994 -8.989 16.549 1.00 90.56 134 THR A C 1
ATOM 1004 O O . THR A 1 134 ? -4.346 -8.735 17.701 1.00 90.56 134 THR A O 1
ATOM 1007 N N . ALA A 1 135 ? -4.851 -9.466 15.640 1.00 89.94 135 ALA A N 1
ATOM 1008 C CA . ALA A 1 135 ? -6.265 -9.708 15.926 1.00 89.94 135 ALA A CA 1
ATOM 1009 C C . ALA A 1 135 ? -6.465 -10.772 17.017 1.00 89.94 135 ALA A C 1
ATOM 1011 O O . ALA A 1 135 ? -7.260 -10.572 17.939 1.00 89.94 135 ALA A O 1
ATOM 1012 N N . PHE A 1 136 ? -5.703 -11.869 16.964 1.00 89.38 136 PHE A N 1
ATOM 1013 C CA . PHE A 1 136 ? -5.739 -12.906 17.998 1.00 89.38 136 PHE A CA 1
ATOM 1014 C C . PHE A 1 136 ? -5.224 -12.394 19.348 1.00 89.38 136 PHE A C 1
ATOM 1016 O O . PHE A 1 136 ? -5.880 -12.612 20.365 1.00 89.38 136 PHE A O 1
ATOM 1023 N N . LEU A 1 137 ? -4.122 -11.639 19.369 1.00 89.81 137 LEU A N 1
ATOM 1024 C CA . LEU A 1 137 ? -3.603 -11.039 20.604 1.00 89.81 137 LEU A CA 1
ATOM 1025 C C . LEU A 1 137 ? -4.582 -10.027 21.216 1.00 89.81 137 LEU A C 1
ATOM 1027 O O . LEU A 1 137 ? -4.759 -9.998 22.432 1.00 89.81 137 LEU A O 1
ATOM 1031 N N . MET A 1 138 ? -5.263 -9.227 20.392 1.00 87.06 138 MET A N 1
ATOM 1032 C CA . MET A 1 138 ? -6.323 -8.314 20.838 1.00 87.06 138 MET A CA 1
ATOM 1033 C C . MET A 1 138 ? -7.493 -9.069 21.479 1.00 87.06 138 MET A C 1
ATOM 1035 O O . MET A 1 138 ? -8.030 -8.634 22.500 1.00 87.06 138 MET A O 1
ATOM 1039 N N . TYR A 1 139 ? -7.874 -10.215 20.908 1.00 89.75 139 TYR A N 1
ATOM 1040 C CA . TYR A 1 139 ? -8.925 -11.062 21.465 1.00 89.75 139 TYR A CA 1
ATOM 1041 C C . TYR A 1 139 ? -8.514 -11.675 22.811 1.00 89.75 139 TYR A C 1
ATOM 1043 O O . TYR A 1 139 ? -9.289 -11.619 23.766 1.00 89.75 139 TYR A O 1
ATOM 1051 N N . GLU A 1 140 ? -7.285 -12.191 22.919 1.00 89.31 140 GLU A N 1
ATOM 1052 C CA . GLU A 1 140 ? -6.733 -12.742 24.166 1.00 89.31 140 GLU A CA 1
ATOM 1053 C C . GLU A 1 140 ? -6.626 -11.693 25.283 1.00 89.31 140 GLU A C 1
ATOM 1055 O O . GLU A 1 140 ? -6.856 -12.003 26.451 1.00 89.31 140 GLU A O 1
ATOM 1060 N N . GLN A 1 141 ? -6.354 -10.433 24.933 1.00 86.19 141 GLN A N 1
ATOM 1061 C CA . GLN A 1 141 ? -6.338 -9.304 25.871 1.00 86.19 141 GLN A CA 1
ATOM 1062 C C . GLN A 1 141 ? -7.743 -8.857 26.323 1.00 86.19 141 GLN A C 1
ATOM 1064 O O . GLN A 1 141 ? -7.869 -7.920 27.112 1.00 86.19 141 GLN A O 1
ATOM 1069 N N . GLY A 1 142 ? -8.811 -9.503 25.840 1.00 85.62 142 GLY A N 1
ATOM 1070 C CA . GLY A 1 142 ? -10.199 -9.152 26.147 1.00 85.62 142 GLY A CA 1
ATOM 1071 C C . GLY A 1 142 ? -10.744 -7.978 25.327 1.00 85.62 142 GLY A C 1
ATOM 1072 O O . GLY A 1 142 ? -11.872 -7.541 25.558 1.00 85.62 142 GLY A O 1
ATOM 1073 N N . ASN A 1 143 ? -9.991 -7.476 24.342 1.00 87.88 143 ASN A N 1
ATOM 1074 C CA . ASN A 1 143 ? -10.416 -6.390 23.462 1.00 87.88 143 ASN A CA 1
ATOM 1075 C C . ASN A 1 143 ? -11.119 -6.934 22.208 1.00 87.88 143 ASN A C 1
ATOM 1077 O O . ASN A 1 143 ? -10.681 -6.765 21.067 1.00 87.88 143 ASN A O 1
ATOM 1081 N N . SER A 1 144 ? -12.253 -7.605 22.425 1.00 85.50 144 SER A N 1
ATOM 1082 C CA . SER A 1 144 ? -13.012 -8.280 21.362 1.00 85.50 144 SER A CA 1
ATOM 1083 C C . SER A 1 144 ? -13.530 -7.319 20.285 1.00 85.50 144 SER A C 1
ATOM 1085 O O . SER A 1 144 ? -13.727 -7.721 19.141 1.00 85.50 144 SER A O 1
ATOM 1087 N N . ARG A 1 145 ? -13.737 -6.038 20.630 1.00 83.62 145 ARG A N 1
ATOM 1088 C CA . ARG A 1 145 ? -14.172 -5.000 19.685 1.00 83.62 145 ARG A CA 1
ATOM 1089 C C . ARG A 1 145 ? -13.081 -4.670 18.666 1.00 83.62 145 ARG A C 1
ATOM 1091 O O . ARG A 1 145 ? -13.388 -4.578 17.484 1.00 83.62 145 ARG A O 1
ATOM 1098 N N . ALA A 1 146 ? -11.839 -4.499 19.113 1.00 84.25 146 ALA A N 1
ATOM 1099 C CA . ALA A 1 146 ? -10.710 -4.240 18.224 1.00 84.25 146 ALA A CA 1
ATOM 1100 C C . ALA A 1 146 ? -10.387 -5.466 17.357 1.00 84.25 146 ALA A C 1
ATOM 1102 O O . ALA A 1 146 ? -10.183 -5.322 16.158 1.00 84.25 146 ALA A O 1
ATOM 1103 N N . ALA A 1 147 ? -10.449 -6.674 17.928 1.00 84.62 147 ALA A N 1
ATOM 1104 C CA . ALA A 1 147 ? -10.256 -7.915 17.174 1.00 84.62 147 ALA A CA 1
ATOM 1105 C C . ALA A 1 147 ? -11.280 -8.085 16.034 1.00 84.62 147 ALA A C 1
ATOM 1107 O O . ALA A 1 147 ? -10.898 -8.428 14.918 1.00 84.62 147 ALA A O 1
ATOM 1108 N N . ALA A 1 148 ? -12.561 -7.786 16.286 1.00 83.00 148 ALA A N 1
ATOM 1109 C CA . ALA A 1 148 ? -13.599 -7.821 15.251 1.00 83.00 148 ALA A CA 1
ATOM 1110 C C . ALA A 1 148 ? -13.377 -6.763 14.157 1.00 83.00 148 ALA A C 1
ATOM 1112 O O . ALA A 1 148 ? -13.640 -7.013 12.988 1.00 83.00 148 ALA A O 1
ATOM 1113 N N . LEU A 1 149 ? -12.862 -5.584 14.520 1.00 85.62 149 LEU A N 1
ATOM 1114 C CA . LEU A 1 149 ? -12.521 -4.558 13.534 1.00 85.62 149 LEU A CA 1
ATOM 1115 C C . LEU A 1 149 ? -11.328 -4.972 12.667 1.00 85.62 149 LEU A C 1
ATOM 1117 O O . LEU A 1 149 ? -11.340 -4.696 11.474 1.00 85.62 149 LEU A O 1
ATOM 1121 N N . LEU A 1 150 ? -10.335 -5.658 13.241 1.00 86.25 150 LEU A N 1
ATOM 1122 C CA . LEU A 1 150 ? -9.182 -6.173 12.499 1.00 86.25 150 LEU A CA 1
ATOM 1123 C C . LEU A 1 150 ? -9.553 -7.308 11.533 1.00 86.25 150 LEU A C 1
ATOM 1125 O O . LEU A 1 150 ? -8.915 -7.431 10.495 1.00 86.25 150 LEU A O 1
ATOM 1129 N N . SER A 1 151 ? -10.585 -8.111 11.827 1.00 85.44 151 SER A N 1
ATOM 1130 C CA . SER A 1 151 ? -11.064 -9.140 10.887 1.00 85.44 151 SER A CA 1
ATOM 1131 C C . SER A 1 151 ? -11.810 -8.575 9.679 1.00 85.44 151 SER A C 1
ATOM 1133 O O . SER A 1 151 ? -11.919 -9.261 8.669 1.00 85.44 151 SER A O 1
ATOM 1135 N N . ASP A 1 152 ? -12.329 -7.350 9.790 1.00 83.12 152 ASP A N 1
ATOM 1136 C CA . ASP A 1 152 ? -13.025 -6.659 8.702 1.00 83.12 152 ASP A CA 1
ATOM 1137 C C . ASP A 1 152 ? -12.075 -5.786 7.844 1.00 83.12 152 ASP A C 1
ATOM 1139 O O . ASP A 1 152 ? -12.533 -5.034 6.980 1.00 83.12 152 ASP A O 1
ATOM 1143 N N . VAL A 1 153 ? -10.762 -5.841 8.097 1.00 85.69 153 VAL A N 1
ATOM 11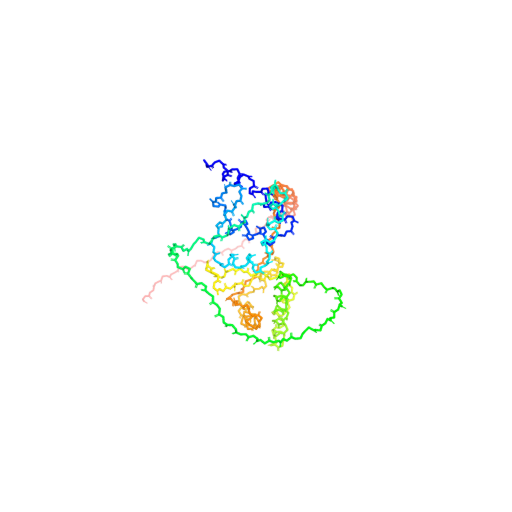44 C CA . VAL A 1 153 ? -9.740 -5.170 7.278 1.00 85.69 153 VAL A CA 1
ATOM 1145 C C . VAL A 1 153 ? -9.557 -5.949 5.975 1.00 85.69 153 VAL A C 1
ATOM 1147 O O . VAL A 1 153 ? -9.348 -7.160 5.997 1.00 85.69 153 VAL A O 1
ATOM 1150 N N . GLU A 1 154 ? -9.646 -5.253 4.842 1.00 80.62 154 GLU A N 1
ATOM 1151 C CA . GLU A 1 154 ? -9.527 -5.850 3.506 1.00 80.62 154 GLU A CA 1
ATOM 1152 C C . GLU A 1 154 ? -8.066 -5.993 3.073 1.00 80.62 154 GLU A C 1
ATOM 1154 O O . GLU A 1 154 ? -7.706 -7.006 2.478 1.00 80.62 154 GLU A O 1
ATOM 1159 N N . ASP A 1 155 ? -7.234 -4.996 3.382 1.00 80.50 155 ASP A N 1
ATOM 1160 C CA . ASP A 1 155 ? -5.814 -4.981 3.025 1.00 80.50 155 ASP A CA 1
ATOM 1161 C C . ASP A 1 155 ? -5.004 -4.089 3.982 1.00 80.50 155 ASP A C 1
ATOM 1163 O O . ASP A 1 155 ? -5.567 -3.295 4.742 1.00 80.50 155 ASP A O 1
ATOM 1167 N N . VAL A 1 156 ? -3.677 -4.211 3.958 1.00 83.88 156 VAL A N 1
ATOM 1168 C CA . VAL A 1 156 ? -2.757 -3.352 4.712 1.00 83.88 156 VAL A CA 1
ATOM 1169 C C . VAL A 1 156 ? -1.695 -2.802 3.771 1.00 83.88 156 VAL A C 1
ATOM 1171 O O . VAL A 1 156 ? -0.871 -3.544 3.242 1.00 83.88 156 VAL A O 1
ATOM 1174 N N . GLU A 1 157 ? -1.680 -1.483 3.605 1.00 84.69 157 GLU A N 1
ATOM 1175 C CA . GLU A 1 157 ? -0.686 -0.783 2.795 1.00 84.69 157 GLU A CA 1
ATOM 1176 C C . GLU A 1 157 ? 0.382 -0.147 3.687 1.00 84.69 157 GLU A C 1
ATOM 1178 O O . GLU A 1 157 ? 0.070 0.481 4.697 1.00 84.69 157 GLU A O 1
ATOM 1183 N N . LEU A 1 158 ? 1.651 -0.277 3.303 1.00 83.56 158 LEU A N 1
ATOM 1184 C CA . LEU A 1 158 ? 2.758 0.410 3.966 1.00 83.56 158 LEU A CA 1
ATOM 1185 C C . LEU A 1 158 ? 3.044 1.722 3.245 1.00 83.56 158 LEU A C 1
ATOM 1187 O O . LEU A 1 158 ? 3.295 1.750 2.037 1.00 83.56 158 LEU A O 1
ATOM 1191 N N . VAL A 1 159 ? 2.998 2.817 3.995 1.00 81.69 159 VAL A N 1
ATOM 1192 C CA . VAL A 1 159 ? 3.286 4.162 3.500 1.00 81.69 159 VAL A CA 1
ATOM 1193 C C . VAL A 1 159 ? 4.493 4.698 4.259 1.00 81.69 159 VAL A C 1
ATOM 1195 O O . VAL A 1 159 ? 4.533 4.574 5.473 1.00 81.69 159 VAL A O 1
ATOM 1198 N N . PRO A 1 160 ? 5.482 5.332 3.612 1.00 77.62 160 PRO A N 1
ATOM 1199 C CA . PRO A 1 160 ? 6.601 5.925 4.336 1.00 77.62 160 PRO A CA 1
ATOM 1200 C C . PRO A 1 160 ? 6.112 6.959 5.361 1.00 77.62 160 PRO A C 1
ATOM 1202 O O . PRO A 1 160 ? 5.507 7.965 4.984 1.00 77.62 160 PRO A O 1
ATOM 1205 N N . GLY A 1 161 ? 6.412 6.743 6.646 1.00 72.19 161 GLY A N 1
ATOM 1206 C CA . GLY A 1 161 ? 6.002 7.643 7.733 1.00 72.19 161 GLY A CA 1
ATOM 1207 C C . GLY A 1 161 ? 6.793 8.956 7.754 1.00 72.19 161 GLY A C 1
ATOM 1208 O O . GLY A 1 161 ? 6.492 9.893 8.495 1.00 72.19 161 GLY A O 1
ATOM 1209 N N . ASN A 1 162 ? 7.844 9.060 6.939 1.00 73.94 162 ASN A N 1
ATOM 1210 C CA . ASN A 1 162 ? 8.539 10.309 6.672 1.00 73.94 162 ASN A CA 1
ATOM 1211 C C . ASN A 1 162 ? 9.062 10.348 5.223 1.00 73.94 162 ASN A C 1
ATOM 1213 O O . ASN A 1 162 ? 9.081 9.350 4.505 1.00 73.94 162 ASN A O 1
ATOM 1217 N N . ARG A 1 163 ? 9.532 11.522 4.783 1.00 60.09 163 ARG A N 1
ATOM 1218 C CA . ARG A 1 163 ? 10.089 11.712 3.429 1.00 60.09 163 ARG A CA 1
ATOM 1219 C C . ARG A 1 163 ? 11.371 10.900 3.176 1.00 60.09 163 ARG A C 1
ATOM 1221 O O . ARG A 1 163 ? 11.783 10.766 2.027 1.00 60.09 163 ARG A O 1
ATOM 1228 N N . PHE A 1 164 ? 12.010 10.425 4.239 1.00 55.56 164 PHE A N 1
ATOM 1229 C CA . PHE A 1 164 ? 13.285 9.718 4.208 1.00 55.56 164 PHE A CA 1
ATOM 1230 C C . PHE A 1 164 ? 13.118 8.188 4.180 1.00 55.56 164 PHE A C 1
ATOM 1232 O O . PHE A 1 164 ? 14.036 7.505 3.740 1.00 55.56 164 PHE A O 1
ATOM 1239 N N . GLY A 1 165 ? 11.940 7.666 4.541 1.00 68.44 165 GLY A N 1
ATOM 1240 C CA . GLY A 1 165 ? 11.637 6.240 4.622 1.00 68.44 165 GLY A CA 1
ATOM 1241 C C . GLY A 1 165 ? 12.281 5.524 5.810 1.00 68.44 165 GLY A C 1
ATOM 1242 O O . GLY A 1 165 ? 12.540 4.334 5.699 1.00 68.44 165 GLY A O 1
ATOM 1243 N N . ASP A 1 166 ? 12.573 6.220 6.917 1.00 73.81 166 ASP A N 1
ATOM 1244 C CA . ASP A 1 166 ? 13.226 5.593 8.087 1.00 73.81 166 ASP A CA 1
ATOM 1245 C C . ASP A 1 166 ? 12.304 4.617 8.842 1.00 73.81 166 ASP A C 1
ATOM 1247 O O . ASP A 1 166 ? 12.776 3.778 9.602 1.00 73.81 166 ASP A O 1
ATOM 1251 N N . TRP A 1 167 ? 10.994 4.759 8.652 1.00 77.44 167 TRP A N 1
ATOM 1252 C CA . TRP A 1 167 ? 9.937 3.934 9.229 1.00 77.44 167 TRP A CA 1
ATOM 1253 C C . TRP A 1 167 ? 8.698 3.980 8.327 1.00 77.44 167 TRP A C 1
ATOM 1255 O O . TRP A 1 167 ? 8.527 4.916 7.529 1.00 77.44 167 TRP A O 1
ATOM 1265 N N . GLU A 1 168 ? 7.836 2.980 8.444 1.00 84.50 168 GLU A N 1
ATOM 1266 C CA . GLU A 1 168 ? 6.619 2.853 7.644 1.00 84.50 168 GLU A CA 1
ATOM 1267 C C . GLU A 1 168 ? 5.379 3.025 8.527 1.00 84.50 168 GLU A C 1
ATOM 1269 O O . GLU A 1 168 ? 5.326 2.557 9.653 1.00 84.50 168 GLU A O 1
ATOM 1274 N N . ASP A 1 169 ? 4.355 3.700 8.032 1.00 86.31 169 ASP A N 1
ATOM 1275 C CA . ASP A 1 169 ? 3.032 3.731 8.636 1.00 86.31 169 ASP A CA 1
ATOM 1276 C C . ASP A 1 169 ? 2.157 2.673 7.961 1.00 86.31 169 ASP A C 1
ATOM 1278 O O . ASP A 1 169 ? 2.093 2.585 6.731 1.00 86.31 169 ASP A O 1
ATOM 1282 N N . ALA A 1 170 ? 1.461 1.875 8.768 1.00 87.31 170 ALA A N 1
ATOM 1283 C CA . ALA A 1 170 ? 0.519 0.880 8.281 1.00 87.31 170 ALA A CA 1
ATOM 1284 C C . ALA A 1 170 ? -0.864 1.514 8.083 1.00 87.31 170 ALA A C 1
ATOM 1286 O O . ALA A 1 170 ? -1.522 1.963 9.028 1.00 87.31 170 ALA A O 1
ATOM 1287 N N . VAL A 1 171 ? -1.332 1.523 6.841 1.00 88.25 171 VAL A N 1
ATOM 1288 C CA . VAL A 1 171 ? -2.668 1.973 6.468 1.00 88.25 171 VAL A CA 1
ATOM 1289 C C . VAL A 1 171 ? -3.573 0.754 6.321 1.00 88.25 171 VAL A C 1
ATOM 1291 O O . VAL A 1 171 ? -3.447 -0.025 5.382 1.00 88.25 171 VAL A O 1
ATOM 1294 N N . LEU A 1 172 ? -4.498 0.587 7.265 1.00 88.00 172 LEU A N 1
ATOM 1295 C CA . LEU A 1 172 ? -5.521 -0.452 7.229 1.00 88.00 172 LEU A CA 1
ATOM 1296 C C . LEU A 1 172 ? -6.603 -0.043 6.230 1.00 88.00 172 LEU A C 1
ATOM 1298 O O . LEU A 1 172 ? -7.358 0.908 6.470 1.00 88.00 172 LEU A O 1
ATOM 1302 N N . ILE A 1 173 ? -6.679 -0.768 5.121 1.00 87.12 173 ILE A N 1
ATOM 1303 C CA . ILE A 1 173 ? -7.689 -0.579 4.092 1.00 87.12 173 ILE A CA 1
ATOM 1304 C C . ILE A 1 173 ? -8.980 -1.231 4.568 1.00 87.12 173 ILE A C 1
ATOM 1306 O O . ILE A 1 173 ? -9.072 -2.448 4.726 1.00 87.12 173 ILE A O 1
ATOM 1310 N N . VAL A 1 174 ? -9.981 -0.398 4.845 1.00 86.44 174 VAL A N 1
ATOM 1311 C CA . VAL A 1 174 ? -11.263 -0.835 5.405 1.00 86.44 174 VAL A CA 1
ATOM 1312 C C . VAL A 1 174 ? -12.435 -0.327 4.569 1.00 86.44 174 VAL A C 1
ATOM 1314 O O . VAL A 1 174 ? -12.372 0.762 3.995 1.00 86.44 174 VAL A O 1
ATOM 1317 N N . PRO A 1 175 ? -13.570 -1.041 4.552 1.00 77.19 175 PRO A N 1
ATOM 1318 C CA . PRO A 1 175 ? -14.803 -0.529 3.982 1.00 77.19 175 PRO A CA 1
ATOM 1319 C C . PRO A 1 175 ? -15.164 0.870 4.521 1.00 77.19 175 PRO A C 1
ATOM 1321 O O . PRO A 1 175 ? -15.016 1.140 5.719 1.00 77.19 175 PRO A O 1
ATOM 1324 N N . PRO A 1 176 ? -15.721 1.776 3.695 1.00 76.12 176 PRO A N 1
ATOM 1325 C CA . PRO A 1 176 ? -15.931 3.182 4.065 1.00 76.12 176 PRO A CA 1
ATOM 1326 C C . PRO A 1 176 ? -16.864 3.381 5.270 1.00 76.12 176 PRO A C 1
ATOM 1328 O O . PRO A 1 176 ? -16.783 4.392 5.964 1.00 76.12 176 PRO A O 1
ATOM 1331 N N . TYR A 1 177 ? -17.745 2.418 5.553 1.00 79.88 177 TYR A N 1
ATOM 1332 C CA . TYR A 1 177 ? -18.622 2.439 6.726 1.00 79.88 177 TYR A CA 1
ATOM 1333 C C . TYR A 1 177 ? -17.923 2.009 8.030 1.00 79.88 177 TYR A C 1
ATOM 1335 O O . TYR A 1 177 ? -18.464 2.255 9.110 1.00 79.88 177 TYR A O 1
ATOM 1343 N N . LEU A 1 178 ? -16.743 1.382 7.953 1.00 82.25 178 LEU A N 1
ATOM 1344 C CA . LEU A 1 178 ? -15.945 0.952 9.106 1.00 82.25 178 LEU A CA 1
ATOM 1345 C C . LEU A 1 178 ? -14.904 1.977 9.539 1.00 82.25 178 LEU A C 1
ATOM 1347 O O . LEU A 1 178 ? -14.578 2.004 10.721 1.00 82.25 178 LEU A O 1
ATOM 1351 N N . VAL A 1 179 ? -14.463 2.872 8.650 1.00 82.06 179 VAL A N 1
ATOM 1352 C CA . VAL A 1 179 ? -13.570 3.999 8.987 1.00 82.06 179 VAL A CA 1
ATOM 1353 C C . VAL A 1 179 ? -13.994 4.730 10.277 1.00 82.06 179 VAL A C 1
ATOM 1355 O O . VAL A 1 179 ? -13.179 4.831 11.188 1.00 82.06 179 VAL A O 1
ATOM 1358 N N . PRO A 1 180 ? -15.261 5.166 10.462 1.00 82.94 180 PRO A N 1
ATOM 1359 C CA . PRO A 1 180 ? -15.669 5.852 11.694 1.00 82.94 180 PRO A CA 1
ATOM 1360 C C . PRO A 1 180 ? -15.710 4.952 12.942 1.00 82.94 180 PRO A C 1
ATOM 1362 O O . PRO A 1 180 ? -15.910 5.454 14.048 1.00 82.94 180 PRO A O 1
ATOM 1365 N N . ARG A 1 181 ? -15.572 3.627 12.797 1.00 84.06 181 ARG A N 1
ATOM 1366 C CA . ARG A 1 181 ? -15.482 2.690 13.927 1.00 84.06 181 ARG A CA 1
ATOM 1367 C C . ARG A 1 181 ? -14.060 2.533 14.462 1.00 84.06 181 ARG A C 1
ATOM 1369 O O . ARG A 1 181 ? -13.929 2.159 15.628 1.00 84.06 181 ARG A O 1
ATOM 1376 N N . PHE A 1 182 ? -13.044 2.850 13.661 1.00 84.56 182 PHE A N 1
ATOM 1377 C CA . PHE A 1 182 ? -11.656 2.996 14.100 1.00 84.56 182 PHE A CA 1
ATOM 1378 C C . PHE A 1 182 ? -11.489 4.351 14.795 1.00 84.56 182 PHE A C 1
ATOM 1380 O O . PHE A 1 182 ? -10.997 5.322 14.227 1.00 84.56 182 PHE A O 1
ATOM 1387 N N . THR A 1 183 ? -11.990 4.440 16.027 1.00 87.38 183 THR A N 1
ATOM 1388 C CA . THR A 1 183 ? -11.784 5.620 16.871 1.00 87.38 183 THR A CA 1
ATOM 1389 C C . THR A 1 183 ? -10.322 5.713 17.301 1.00 87.38 183 THR A C 1
ATOM 1391 O O . THR A 1 183 ? -9.627 4.703 17.359 1.00 87.38 183 THR A O 1
ATOM 1394 N N . GLU A 1 184 ? -9.868 6.912 17.672 1.00 82.94 184 GLU A N 1
ATOM 1395 C CA . GLU A 1 184 ? -8.504 7.140 18.176 1.00 82.94 184 GLU A CA 1
ATOM 1396 C C . GLU A 1 184 ? -8.146 6.194 19.335 1.00 82.94 184 GLU A C 1
ATOM 1398 O O . GLU A 1 184 ? -7.057 5.637 19.365 1.00 82.94 184 GLU A O 1
ATOM 1403 N N . GLU A 1 185 ? -9.102 5.920 20.228 1.00 83.81 185 GLU A N 1
ATOM 1404 C CA . GLU A 1 185 ? -8.963 4.943 21.316 1.00 83.81 185 GLU A CA 1
ATOM 1405 C C . GLU A 1 185 ? -8.689 3.515 20.813 1.00 83.81 185 GLU A C 1
ATOM 1407 O O . GLU A 1 185 ? -7.829 2.818 21.347 1.00 83.81 185 GLU A O 1
ATOM 1412 N N . VAL A 1 186 ? -9.409 3.072 19.777 1.00 86.50 186 VAL A N 1
ATOM 1413 C CA . VAL A 1 186 ? -9.233 1.734 19.198 1.00 86.50 186 VAL A CA 1
ATOM 1414 C C . VAL A 1 186 ? -7.887 1.645 18.487 1.00 86.50 186 VAL A C 1
ATOM 1416 O O . VAL A 1 186 ? -7.156 0.678 18.689 1.00 86.50 186 VAL A O 1
ATOM 1419 N N . THR A 1 187 ? -7.531 2.659 17.702 1.00 86.25 187 THR A N 1
ATOM 1420 C CA . THR A 1 187 ? -6.245 2.709 17.000 1.00 86.25 187 THR A CA 1
ATOM 1421 C C . THR A 1 187 ? -5.076 2.739 17.987 1.00 86.25 187 THR A C 1
ATOM 1423 O O . THR A 1 187 ? -4.133 1.972 17.821 1.00 86.25 187 THR A O 1
ATOM 1426 N N . ALA A 1 188 ? -5.175 3.520 19.069 1.00 87.56 188 ALA A N 1
ATOM 1427 C CA . ALA A 1 188 ? -4.170 3.574 20.133 1.00 87.56 188 ALA A CA 1
ATOM 1428 C C . ALA A 1 188 ? -4.032 2.249 20.902 1.00 87.56 188 ALA A C 1
ATOM 1430 O O . ALA A 1 188 ? -2.951 1.937 21.398 1.00 87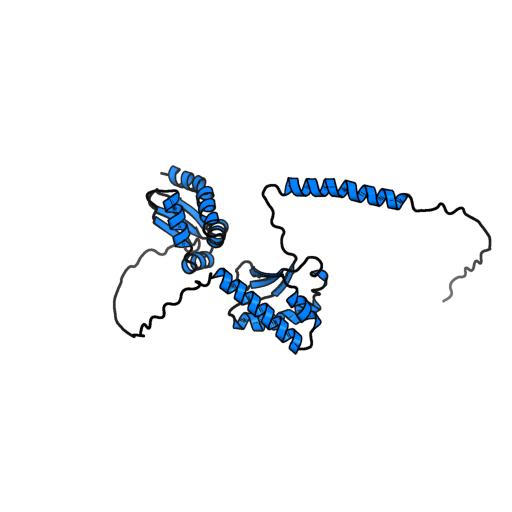.56 188 ALA A O 1
ATOM 1431 N N . ALA A 1 189 ? -5.103 1.455 20.997 1.00 86.50 189 ALA A N 1
ATOM 1432 C CA . ALA A 1 189 ? -5.036 0.113 21.569 1.00 86.50 189 ALA A CA 1
ATOM 1433 C C . ALA A 1 189 ? -4.359 -0.886 20.614 1.00 86.50 189 ALA A C 1
ATOM 1435 O O . ALA A 1 189 ? -3.560 -1.709 21.054 1.00 86.50 189 ALA A O 1
ATOM 1436 N N . ILE A 1 190 ? -4.665 -0.814 19.314 1.00 89.31 190 ILE A N 1
ATOM 1437 C CA . ILE A 1 190 ? -4.136 -1.728 18.288 1.00 89.31 190 ILE A CA 1
ATOM 1438 C C . ILE A 1 190 ? -2.649 -1.472 18.021 1.00 89.31 190 ILE A C 1
ATOM 1440 O O . ILE A 1 190 ? -1.879 -2.428 17.921 1.00 89.31 190 ILE A O 1
ATOM 1444 N N . GLN A 1 191 ? -2.246 -0.202 17.934 1.00 89.19 191 GLN A N 1
ATOM 1445 C CA . GLN A 1 191 ? -0.900 0.232 17.554 1.00 89.19 191 GLN A CA 1
ATOM 1446 C C . GLN A 1 191 ? 0.243 -0.505 18.269 1.00 89.19 191 GLN A C 1
ATOM 1448 O O . GLN A 1 191 ? 1.032 -1.138 17.571 1.00 89.19 191 GLN A O 1
ATOM 1453 N N . PRO A 1 192 ? 0.331 -0.526 19.613 1.00 89.06 192 PRO A N 1
ATOM 1454 C CA . PRO A 1 192 ? 1.460 -1.159 20.296 1.00 89.06 192 PRO A CA 1
ATOM 1455 C C . PRO A 1 192 ? 1.521 -2.676 20.076 1.00 89.06 192 PRO A C 1
ATOM 1457 O O . PRO A 1 192 ? 2.599 -3.266 20.064 1.00 89.06 192 PRO A O 1
ATOM 1460 N N . VAL A 1 193 ? 0.370 -3.334 19.900 1.00 90.12 193 VAL A N 1
ATOM 1461 C CA . VAL A 1 193 ? 0.324 -4.783 19.651 1.00 90.12 193 VAL A CA 1
ATOM 1462 C C . VAL A 1 193 ? 0.763 -5.087 18.225 1.00 90.12 193 VAL A C 1
ATOM 1464 O O . VAL A 1 193 ? 1.506 -6.038 17.998 1.00 90.12 193 VAL A O 1
ATOM 1467 N N . PHE A 1 194 ? 0.317 -4.285 17.266 1.00 89.62 194 PHE A N 1
ATOM 1468 C CA . PHE A 1 194 ? 0.689 -4.442 15.869 1.00 89.62 194 PHE A CA 1
ATOM 1469 C C . PHE A 1 194 ? 2.169 -4.133 15.638 1.00 89.62 194 PHE A C 1
ATOM 1471 O O . PHE A 1 194 ? 2.837 -4.941 15.010 1.00 89.62 194 PHE A O 1
ATOM 1478 N N . GLU A 1 195 ? 2.704 -3.047 16.205 1.00 89.38 195 GLU A N 1
ATOM 1479 C CA . GLU A 1 195 ? 4.134 -2.703 16.157 1.00 89.38 195 GLU A CA 1
ATOM 1480 C C . GLU A 1 195 ? 4.998 -3.840 16.720 1.00 89.38 195 GLU A C 1
ATOM 1482 O O . GLU A 1 195 ? 5.948 -4.293 16.082 1.00 89.38 195 GLU A O 1
ATOM 1487 N N . HIS A 1 196 ? 4.612 -4.392 17.877 1.00 88.69 196 HIS A N 1
ATOM 1488 C CA . HIS A 1 196 ? 5.326 -5.512 18.494 1.00 88.69 196 HIS A CA 1
ATOM 1489 C C . HIS A 1 196 ? 5.325 -6.778 17.627 1.00 88.69 196 HIS A C 1
ATOM 1491 O O . HIS A 1 196 ? 6.309 -7.520 17.600 1.00 88.69 196 HIS A O 1
ATOM 1497 N N . VAL A 1 197 ? 4.222 -7.059 16.931 1.00 90.00 197 VAL A N 1
ATOM 1498 C CA . VAL A 1 197 ? 4.138 -8.197 16.008 1.00 90.00 197 VAL A CA 1
ATOM 1499 C C . VAL A 1 197 ? 4.931 -7.905 14.732 1.00 90.00 197 VAL A C 1
ATOM 1501 O O . VAL A 1 197 ? 5.744 -8.734 14.337 1.00 90.00 197 VAL A O 1
ATOM 1504 N N . ALA A 1 198 ? 4.755 -6.734 14.126 1.00 87.44 198 ALA A N 1
ATOM 1505 C CA . ALA A 1 198 ? 5.423 -6.304 12.901 1.00 87.44 198 ALA A CA 1
ATOM 1506 C C . ALA A 1 198 ? 6.953 -6.316 13.040 1.00 87.44 198 ALA A C 1
ATOM 1508 O O . ALA A 1 198 ? 7.639 -6.902 12.200 1.00 87.44 198 ALA A O 1
ATOM 1509 N N . GLY A 1 199 ? 7.484 -5.811 14.158 1.00 86.25 199 GLY A N 1
ATOM 1510 C CA . GLY A 1 199 ? 8.922 -5.818 14.433 1.00 86.25 199 GLY A CA 1
ATOM 1511 C C . GLY A 1 199 ? 9.523 -7.227 14.493 1.00 86.25 199 GLY A C 1
ATOM 1512 O O . GLY A 1 199 ? 10.665 -7.439 14.090 1.00 86.25 199 GLY A O 1
ATOM 1513 N N . ARG A 1 200 ? 8.749 -8.246 14.903 1.00 86.94 200 ARG A N 1
ATOM 1514 C CA . ARG A 1 200 ? 9.205 -9.653 14.861 1.00 86.94 200 ARG A CA 1
ATOM 1515 C C . ARG A 1 200 ? 9.343 -10.201 13.448 1.00 86.94 200 ARG A C 1
ATOM 1517 O O . ARG A 1 200 ? 10.095 -11.152 13.246 1.00 86.94 200 ARG A O 1
ATOM 1524 N N . HIS A 1 201 ? 8.624 -9.615 12.501 1.00 85.25 201 HIS A N 1
ATOM 1525 C CA . HIS A 1 201 ? 8.693 -9.955 11.085 1.00 85.25 201 HIS A CA 1
ATOM 1526 C C . HIS A 1 201 ? 9.622 -9.015 10.302 1.00 85.25 201 HIS A C 1
ATOM 1528 O O . HIS A 1 201 ? 9.692 -9.118 9.081 1.00 85.25 201 HIS A O 1
ATOM 1534 N N . GLY A 1 202 ? 10.368 -8.142 10.994 1.00 82.06 202 GLY A N 1
ATOM 1535 C CA . GLY A 1 202 ? 11.338 -7.227 10.387 1.00 82.06 202 GLY A CA 1
ATOM 1536 C C . GLY A 1 202 ? 10.718 -5.985 9.746 1.00 82.06 202 GLY A C 1
ATOM 1537 O O . GLY A 1 202 ? 11.329 -5.414 8.849 1.00 82.06 202 GLY A O 1
ATOM 1538 N N . LEU A 1 203 ? 9.511 -5.598 10.171 1.00 83.50 203 LEU A N 1
ATOM 1539 C CA . LEU A 1 203 ? 8.822 -4.390 9.719 1.00 83.50 203 LEU A CA 1
ATOM 1540 C C . LEU A 1 203 ? 8.863 -3.326 10.823 1.00 83.50 203 LEU A C 1
ATOM 1542 O O . LEU A 1 203 ? 8.361 -3.565 11.923 1.00 83.50 203 LEU A O 1
ATOM 1546 N N . ASP A 1 204 ? 9.425 -2.157 10.519 1.00 82.88 204 ASP A N 1
ATOM 1547 C CA . ASP A 1 204 ? 9.476 -1.009 11.429 1.00 82.88 204 ASP A CA 1
ATOM 1548 C C . ASP A 1 204 ? 8.265 -0.100 11.194 1.00 82.88 204 ASP A C 1
ATOM 1550 O O . ASP A 1 204 ? 8.263 0.751 10.299 1.00 82.88 204 ASP A O 1
ATOM 1554 N N . ILE A 1 205 ? 7.218 -0.314 12.000 1.00 85.75 205 ILE A N 1
ATOM 1555 C CA . ILE A 1 205 ? 5.943 0.396 11.876 1.00 85.75 205 ILE A CA 1
ATOM 1556 C C . ILE A 1 205 ? 5.850 1.543 12.883 1.00 85.75 205 ILE A C 1
ATOM 1558 O O . ILE A 1 205 ? 5.860 1.313 14.089 1.00 85.75 205 ILE A O 1
ATOM 1562 N N . GLY A 1 206 ? 5.718 2.773 12.391 1.00 78.62 206 GLY A N 1
ATOM 1563 C CA . GLY A 1 206 ? 5.640 3.989 13.199 1.00 78.62 206 GLY A CA 1
ATOM 1564 C C . GLY A 1 206 ? 4.245 4.371 13.675 1.00 78.62 206 GLY A C 1
ATOM 1565 O O . GLY A 1 206 ? 4.067 4.923 14.766 1.00 78.62 206 GLY A O 1
ATOM 1566 N N . GLY A 1 207 ? 3.239 4.055 12.869 1.00 83.62 207 GLY A N 1
ATOM 1567 C CA . GLY A 1 207 ? 1.868 4.479 13.092 1.00 83.62 207 GLY A CA 1
ATOM 1568 C C . GLY A 1 207 ? 0.866 3.600 12.365 1.00 83.62 207 GLY A C 1
ATOM 1569 O O . GLY A 1 207 ? 1.199 2.875 11.428 1.00 83.62 207 GLY A O 1
ATOM 1570 N N . ILE A 1 208 ? -0.388 3.663 12.819 1.00 86.38 208 ILE A N 1
ATOM 1571 C CA . ILE A 1 208 ? -1.503 2.949 12.195 1.00 86.38 208 ILE A CA 1
ATOM 1572 C C . ILE A 1 208 ? -2.621 3.923 11.897 1.00 86.38 208 ILE A C 1
ATOM 1574 O O . ILE A 1 208 ? -3.035 4.692 12.763 1.00 86.38 208 ILE A O 1
ATOM 1578 N N . THR A 1 209 ? -3.139 3.865 10.676 1.00 86.38 209 THR A N 1
ATOM 1579 C CA . THR A 1 209 ? -4.297 4.657 10.256 1.00 86.38 209 THR A CA 1
ATOM 1580 C C . THR A 1 209 ? -5.281 3.775 9.505 1.00 86.38 209 THR A C 1
ATOM 1582 O O . THR A 1 209 ? -4.877 2.936 8.714 1.00 86.38 209 THR A O 1
ATOM 1585 N N . ALA A 1 210 ? -6.581 3.963 9.725 1.00 86.00 210 ALA A N 1
ATOM 1586 C CA . ALA A 1 210 ? -7.611 3.308 8.923 1.00 86.00 210 ALA A CA 1
ATOM 1587 C C . ALA A 1 210 ? -8.073 4.242 7.799 1.00 86.00 210 ALA A C 1
ATOM 1589 O O . ALA A 1 210 ? -8.466 5.383 8.061 1.00 86.00 210 ALA A O 1
ATOM 1590 N N . ALA A 1 211 ? -8.054 3.760 6.559 1.00 81.44 211 ALA A N 1
ATOM 1591 C CA . ALA A 1 211 ? -8.480 4.518 5.389 1.00 81.44 211 ALA A CA 1
ATOM 1592 C C . ALA A 1 211 ? -9.357 3.658 4.466 1.00 81.44 211 ALA A C 1
ATOM 1594 O O . ALA A 1 211 ? -9.194 2.440 4.411 1.00 81.44 211 ALA A O 1
ATOM 1595 N N . PRO A 1 212 ? -10.308 4.265 3.738 1.00 80.38 212 PRO A N 1
ATOM 1596 C CA . PRO A 1 212 ? -11.052 3.541 2.723 1.00 80.38 212 PRO A CA 1
ATOM 1597 C C . PRO A 1 212 ? -10.158 3.201 1.531 1.00 80.38 212 PRO A C 1
ATOM 1599 O O . PRO A 1 212 ? -9.314 4.013 1.146 1.00 80.38 212 PRO A O 1
ATOM 1602 N N . ALA A 1 213 ? -10.406 2.046 0.908 1.00 74.88 213 ALA A N 1
ATOM 1603 C CA . ALA A 1 213 ? -9.754 1.671 -0.344 1.00 74.88 213 ALA A CA 1
ATOM 1604 C C . ALA A 1 213 ? -9.912 2.790 -1.383 1.00 74.88 213 ALA A C 1
ATOM 1606 O O . ALA A 1 213 ? -11.024 3.278 -1.635 1.00 74.88 213 ALA A O 1
ATOM 1607 N N . LEU A 1 214 ? -8.796 3.214 -1.981 1.00 70.88 214 LEU A N 1
ATOM 1608 C CA . LEU A 1 214 ? -8.833 4.196 -3.055 1.00 70.88 214 LEU A CA 1
ATOM 1609 C C . LEU A 1 214 ? -9.512 3.563 -4.279 1.00 70.88 214 LEU A C 1
ATOM 1611 O O . LEU A 1 214 ? -9.152 2.455 -4.674 1.00 70.88 214 LEU A O 1
ATOM 1615 N N . PRO A 1 215 ? -10.496 4.239 -4.900 1.00 68.50 215 PRO A N 1
ATOM 1616 C CA . PRO A 1 215 ? -11.121 3.711 -6.101 1.00 68.50 215 PRO A CA 1
ATOM 1617 C C . PRO A 1 215 ? -10.087 3.638 -7.226 1.00 68.50 215 PRO A C 1
ATOM 1619 O O . PRO A 1 215 ? -9.322 4.581 -7.428 1.00 68.50 215 PRO A O 1
ATOM 1622 N N . GLU A 1 216 ? -10.100 2.558 -8.002 1.00 63.00 216 GLU A N 1
ATOM 1623 C CA . GLU A 1 216 ? -9.320 2.503 -9.235 1.00 63.00 216 GLU A CA 1
ATOM 1624 C C . GLU A 1 216 ? -9.890 3.524 -10.235 1.00 63.00 216 GLU A C 1
ATOM 1626 O O . GLU A 1 216 ? -11.075 3.510 -10.578 1.00 63.00 216 GLU A O 1
ATOM 1631 N N . ILE A 1 217 ? -9.054 4.479 -10.646 1.00 66.06 217 ILE A N 1
ATOM 1632 C CA . ILE A 1 217 ? -9.443 5.584 -11.526 1.00 66.06 217 ILE A CA 1
ATOM 1633 C C . ILE A 1 217 ? -8.971 5.270 -12.948 1.00 66.06 217 ILE A C 1
ATOM 1635 O O . ILE A 1 217 ? -7.794 5.427 -13.271 1.00 66.06 217 ILE A O 1
ATOM 1639 N N . ASP A 1 218 ? -9.904 4.879 -13.815 1.00 65.69 218 ASP A N 1
ATOM 1640 C CA . ASP A 1 218 ? -9.646 4.710 -15.248 1.00 65.69 218 ASP A CA 1
ATOM 1641 C C . ASP A 1 218 ? -9.468 6.055 -15.976 1.00 65.69 218 ASP A C 1
ATOM 1643 O O . ASP A 1 218 ? -9.930 7.107 -15.526 1.00 65.69 218 ASP A O 1
ATOM 1647 N N . GLY A 1 219 ? -8.871 6.038 -17.174 1.00 74.81 219 GLY A N 1
ATOM 1648 C CA . GLY A 1 219 ? -8.637 7.244 -17.990 1.00 74.81 219 GLY A CA 1
ATOM 1649 C C . GLY A 1 219 ? -9.897 8.070 -18.316 1.00 74.81 219 GLY A C 1
ATOM 1650 O O . GLY A 1 219 ? -9.801 9.271 -18.568 1.00 74.81 219 GLY A O 1
ATOM 1651 N N . HIS A 1 220 ? -11.088 7.464 -18.238 1.00 81.25 220 HIS A N 1
ATOM 1652 C CA . HIS A 1 220 ? -12.387 8.115 -18.458 1.00 81.25 220 HIS A CA 1
ATOM 1653 C C . HIS A 1 220 ? -13.120 8.517 -17.167 1.00 81.25 220 HIS A C 1
ATOM 1655 O O . HIS A 1 220 ? -14.316 8.815 -17.202 1.00 81.25 220 HIS A O 1
ATOM 1661 N N . TRP A 1 221 ? -12.429 8.572 -16.025 1.00 85.44 221 TRP A N 1
ATOM 1662 C CA . TRP A 1 221 ? -13.042 8.848 -14.720 1.00 85.44 221 TRP A CA 1
ATOM 1663 C C . TRP A 1 221 ? -13.916 10.102 -14.684 1.00 85.44 221 TRP A C 1
ATOM 1665 O O . TRP A 1 221 ? -14.951 10.109 -14.021 1.00 85.44 221 TRP A O 1
ATOM 1675 N N . ARG A 1 222 ? -13.545 11.152 -15.431 1.00 82.88 222 ARG A N 1
ATOM 1676 C CA . ARG A 1 222 ? -14.338 12.388 -15.515 1.00 82.88 222 ARG A CA 1
ATOM 1677 C C . ARG A 1 222 ? -15.723 12.131 -16.094 1.00 82.88 222 ARG A C 1
ATOM 1679 O O . ARG A 1 222 ? -16.696 12.668 -15.581 1.00 82.88 222 ARG A O 1
ATOM 1686 N N . GLN A 1 223 ? -15.815 11.308 -17.133 1.00 80.75 223 GLN A N 1
ATOM 1687 C CA . GLN A 1 223 ? -17.067 11.026 -17.831 1.00 80.75 223 GLN A CA 1
ATOM 1688 C C . GLN A 1 223 ? -17.971 10.118 -16.991 1.00 80.75 223 GLN A C 1
ATOM 1690 O O . GLN A 1 223 ? -19.142 10.433 -16.802 1.00 80.75 223 GLN A O 1
ATOM 1695 N N . ILE A 1 224 ? -17.390 9.092 -16.364 1.00 79.81 224 ILE A N 1
ATOM 1696 C CA . ILE A 1 224 ? -18.083 8.193 -15.426 1.00 79.81 224 ILE A CA 1
ATOM 1697 C C . ILE A 1 224 ? -18.616 8.972 -14.215 1.00 79.81 224 ILE A C 1
ATOM 1699 O O . ILE A 1 224 ? -19.758 8.787 -13.789 1.00 79.81 224 ILE A O 1
ATOM 1703 N N . LEU A 1 225 ? -17.804 9.871 -13.651 1.00 82.94 225 LEU A N 1
ATOM 1704 C CA . LEU A 1 225 ? -18.215 10.699 -12.521 1.00 82.94 225 LEU A CA 1
ATOM 1705 C C . LEU A 1 225 ? -19.329 11.673 -12.925 1.00 82.94 225 LEU A C 1
ATOM 1707 O O . LEU A 1 225 ? -20.305 11.821 -12.190 1.00 82.94 225 LEU A O 1
ATOM 1711 N N . GLN A 1 226 ? -19.224 12.293 -14.104 1.00 83.94 226 GLN A N 1
ATOM 1712 C CA . GLN A 1 226 ? -20.246 13.199 -14.624 1.00 83.94 226 GLN A CA 1
ATOM 1713 C C . GLN A 1 226 ? -21.583 12.475 -14.842 1.00 83.94 226 GLN A C 1
ATOM 1715 O O . GLN A 1 226 ? -22.617 12.994 -14.428 1.00 83.94 226 GLN A O 1
ATOM 1720 N N . GLU A 1 227 ? -21.569 11.271 -15.423 1.00 81.75 227 GLU A N 1
ATOM 1721 C CA . GLU A 1 227 ? -22.755 10.420 -15.605 1.00 81.75 227 GLU A CA 1
ATOM 1722 C C . GLU A 1 227 ? -23.398 10.025 -14.272 1.00 81.75 227 GLU A C 1
ATOM 1724 O O . GLU A 1 227 ? -24.618 10.084 -14.120 1.00 81.75 227 GLU A O 1
ATOM 1729 N N . ARG A 1 228 ? -22.595 9.683 -13.258 1.00 77.44 228 ARG A N 1
ATOM 1730 C CA . ARG A 1 228 ? -23.110 9.379 -11.913 1.00 77.44 228 ARG A CA 1
ATOM 1731 C C . ARG A 1 228 ? -23.735 10.603 -11.242 1.00 77.44 228 ARG A C 1
ATOM 1733 O O . ARG A 1 228 ? -24.772 10.480 -10.590 1.00 77.44 228 ARG A O 1
ATOM 1740 N N . LEU A 1 229 ? -23.148 11.787 -11.414 1.00 80.88 229 LEU A N 1
ATOM 1741 C CA . LEU A 1 229 ? -23.691 13.039 -10.877 1.00 80.88 229 LEU A CA 1
ATOM 1742 C C . LEU A 1 229 ? -24.996 13.450 -11.580 1.00 80.88 229 LEU A C 1
ATOM 1744 O O . LEU A 1 229 ? -25.941 13.905 -10.925 1.00 80.88 229 LEU A O 1
ATOM 1748 N N . THR A 1 230 ? -25.104 13.253 -12.895 1.00 78.75 230 THR A N 1
ATOM 1749 C CA . THR A 1 230 ? -26.338 13.543 -13.644 1.00 78.75 230 THR A CA 1
ATOM 1750 C C . THR A 1 230 ? -27.432 12.505 -13.375 1.00 78.75 230 THR A C 1
ATOM 1752 O O . THR A 1 230 ? -28.586 12.877 -13.166 1.00 78.75 230 THR A O 1
ATOM 1755 N N . ALA A 1 231 ? -27.089 11.222 -13.237 1.00 69.69 231 ALA A N 1
ATOM 1756 C CA . ALA A 1 231 ? -28.028 10.186 -12.800 1.00 69.69 231 ALA A CA 1
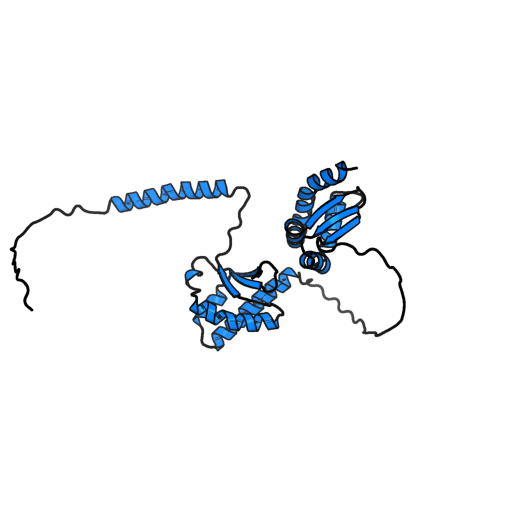ATOM 1757 C C . ALA A 1 231 ? -28.514 10.409 -11.349 1.00 69.69 231 ALA A C 1
ATOM 1759 O O . ALA A 1 231 ? -29.698 10.247 -11.039 1.00 69.69 231 ALA A O 1
ATOM 1760 N N . GLY A 1 232 ? -27.621 10.851 -10.455 1.00 57.34 232 GLY A N 1
ATOM 1761 C CA . GLY A 1 232 ? -27.932 11.142 -9.053 1.00 57.34 232 GLY A CA 1
ATOM 1762 C C . GLY A 1 232 ? -28.794 12.393 -8.844 1.00 57.34 232 GLY A C 1
ATOM 1763 O O . GLY A 1 232 ? -29.615 12.436 -7.924 1.00 57.34 232 GLY A O 1
ATOM 1764 N N . THR A 1 233 ? -28.674 13.407 -9.705 1.00 54.38 233 THR A N 1
ATOM 1765 C CA . THR A 1 233 ? -29.515 14.616 -9.626 1.00 54.38 233 THR A CA 1
ATOM 1766 C C . THR A 1 233 ? -30.976 14.335 -9.990 1.00 54.38 233 THR A C 1
ATOM 1768 O O . THR A 1 233 ? -31.863 14.870 -9.321 1.00 54.38 233 THR A O 1
ATOM 1771 N N . ALA A 1 234 ? -31.256 13.426 -10.931 1.00 50.84 234 ALA A N 1
ATOM 1772 C CA . ALA A 1 234 ? -32.621 12.970 -11.226 1.00 50.84 234 ALA A CA 1
ATOM 1773 C C . ALA A 1 234 ? -33.264 12.214 -10.040 1.00 50.84 234 ALA A C 1
ATOM 1775 O O . ALA A 1 234 ? -34.414 12.476 -9.678 1.00 50.84 234 ALA A O 1
ATOM 1776 N N . SER A 1 235 ? -32.502 11.338 -9.370 1.00 47.00 235 SER A N 1
ATOM 1777 C CA . SER A 1 235 ? -32.975 10.556 -8.211 1.00 47.00 235 SER A CA 1
ATOM 1778 C C . SER A 1 235 ? -33.194 11.414 -6.949 1.00 47.00 235 SER A C 1
ATOM 1780 O O . SER A 1 235 ? -34.204 11.284 -6.244 1.00 47.00 235 SER A O 1
ATOM 1782 N N . ASN A 1 236 ? -32.310 12.387 -6.698 1.00 49.19 236 ASN A N 1
ATOM 1783 C CA . ASN A 1 236 ? -32.449 13.315 -5.571 1.00 49.19 236 ASN A CA 1
ATOM 1784 C C . ASN A 1 236 ? -33.585 14.333 -5.773 1.00 49.19 236 ASN A C 1
ATOM 1786 O O . ASN A 1 236 ? -34.256 14.705 -4.804 1.00 49.19 236 ASN A O 1
ATOM 1790 N N . GLN A 1 237 ? -33.853 14.764 -7.012 1.00 53.25 237 GLN A N 1
ATOM 1791 C CA . GLN A 1 237 ? -35.005 15.622 -7.309 1.00 53.25 237 GLN A CA 1
ATOM 1792 C C . GLN A 1 237 ? -36.338 14.872 -7.179 1.00 53.25 237 GLN A C 1
ATOM 1794 O O . GLN A 1 237 ? -37.274 15.425 -6.598 1.00 53.25 237 GLN A O 1
ATOM 1799 N N . ALA A 1 238 ? -36.420 13.610 -7.615 1.00 40.53 238 ALA A N 1
ATOM 1800 C CA . ALA A 1 238 ? -37.612 12.774 -7.434 1.00 40.53 238 ALA A CA 1
ATOM 1801 C C . ALA A 1 238 ? -37.933 12.524 -5.945 1.00 40.53 238 ALA A C 1
ATOM 1803 O O . ALA A 1 238 ? -39.087 12.634 -5.521 1.00 40.53 238 ALA A O 1
ATOM 1804 N N . SER A 1 239 ? -36.905 12.292 -5.124 1.00 45.19 239 SER A N 1
ATOM 1805 C CA . SER A 1 239 ? -37.047 12.099 -3.673 1.00 45.19 239 SER A CA 1
ATOM 1806 C C . SER A 1 239 ? -37.466 13.386 -2.945 1.00 45.19 239 SER A C 1
ATOM 1808 O O . SER A 1 239 ? -38.353 13.361 -2.089 1.00 45.19 239 SER A O 1
ATOM 1810 N N . ARG A 1 240 ? -36.921 14.550 -3.340 1.00 47.84 240 ARG A N 1
ATOM 1811 C CA . ARG A 1 240 ? -37.348 15.863 -2.815 1.00 47.84 240 ARG A CA 1
ATOM 1812 C C . ARG A 1 240 ? -38.761 16.250 -3.259 1.00 47.84 240 ARG A C 1
ATOM 1814 O O . ARG A 1 240 ? -39.509 16.815 -2.464 1.00 47.84 240 ARG A O 1
ATOM 1821 N N . ALA A 1 241 ? -39.159 15.924 -4.490 1.00 47.59 241 ALA A N 1
ATOM 1822 C CA . ALA A 1 241 ? -40.512 16.171 -4.990 1.00 47.59 241 ALA A CA 1
ATOM 1823 C C . ALA A 1 241 ? -41.568 15.311 -4.271 1.00 47.59 241 ALA A C 1
ATOM 1825 O O . ALA A 1 241 ? -42.689 15.778 -4.061 1.00 47.59 241 ALA A O 1
ATOM 1826 N N . ARG A 1 242 ? -41.206 14.093 -3.840 1.00 44.00 242 ARG A N 1
ATOM 1827 C CA . ARG A 1 242 ? -42.061 13.234 -3.007 1.00 44.00 242 ARG A CA 1
ATOM 1828 C C . ARG A 1 242 ? -42.152 13.732 -1.564 1.00 44.00 242 ARG A C 1
ATOM 1830 O O . ARG A 1 242 ? -43.247 13.747 -1.019 1.00 44.00 242 ARG A O 1
ATOM 1837 N N . ALA A 1 243 ? -41.052 14.223 -0.987 1.00 46.38 243 ALA A N 1
ATOM 1838 C CA . ALA A 1 243 ? -41.038 14.808 0.360 1.00 46.38 243 ALA A CA 1
ATOM 1839 C C . ALA A 1 243 ? -41.822 16.132 0.461 1.00 46.38 243 ALA A C 1
ATOM 1841 O O . ALA A 1 243 ? -42.402 16.434 1.500 1.00 46.38 243 ALA A O 1
ATOM 1842 N N . LYS A 1 244 ? -41.891 16.919 -0.623 1.00 44.09 244 LYS A N 1
ATOM 1843 C CA . LYS A 1 244 ? -42.602 18.211 -0.639 1.00 44.09 244 LYS A CA 1
ATOM 1844 C C . LYS A 1 244 ? -44.125 18.090 -0.812 1.00 44.09 244 LYS A C 1
ATOM 1846 O O . LYS A 1 244 ? -44.821 19.090 -0.684 1.00 44.09 244 LYS A O 1
ATOM 1851 N N . ARG A 1 245 ? -44.657 16.891 -1.090 1.00 46.66 245 ARG A N 1
ATOM 1852 C CA . ARG A 1 245 ? -46.107 16.636 -1.231 1.00 46.66 245 ARG A CA 1
ATOM 1853 C C . ARG A 1 245 ? -46.766 16.060 0.031 1.00 46.66 245 ARG A C 1
ATOM 1855 O O . ARG A 1 245 ? -47.982 15.918 0.041 1.00 46.66 245 ARG A O 1
ATOM 1862 N N . THR A 1 246 ? -46.004 15.761 1.086 1.00 48.28 246 THR A N 1
ATOM 1863 C CA . THR A 1 246 ? -46.501 15.078 2.301 1.00 48.28 246 THR A CA 1
ATOM 1864 C C . THR A 1 246 ? -46.680 15.977 3.531 1.00 48.28 246 THR A C 1
ATOM 1866 O O . THR A 1 246 ? -46.884 15.459 4.625 1.00 48.28 246 THR A O 1
ATOM 1869 N N . ALA A 1 247 ? -46.637 17.306 3.392 1.00 41.69 247 ALA A N 1
ATOM 1870 C CA . ALA A 1 247 ? -46.960 18.225 4.488 1.00 41.69 247 ALA A CA 1
ATOM 1871 C C . ALA A 1 247 ? -48.427 18.696 4.381 1.00 41.69 247 ALA A C 1
ATOM 1873 O O . ALA A 1 247 ? -48.764 19.350 3.390 1.00 41.69 247 ALA A O 1
ATOM 1874 N N . PRO A 1 248 ? -49.315 18.391 5.350 1.00 44.03 248 PRO A N 1
ATOM 1875 C CA . PRO A 1 248 ? -50.665 18.946 5.363 1.00 44.03 248 PRO A CA 1
ATOM 1876 C C . PRO A 1 248 ? -50.653 20.410 5.852 1.00 44.03 248 PRO A C 1
ATOM 1878 O O . PRO A 1 248 ? -49.808 20.775 6.674 1.00 44.03 248 PRO A O 1
ATOM 1881 N N . PRO A 1 249 ? -51.580 21.268 5.384 1.00 46.41 249 PRO A N 1
ATOM 1882 C CA . PRO A 1 249 ? -51.686 22.644 5.854 1.00 46.41 249 PRO A CA 1
ATOM 1883 C C . PRO A 1 249 ? -52.323 22.683 7.250 1.00 46.41 249 PRO A C 1
ATOM 1885 O O . PRO A 1 249 ? -53.492 22.343 7.419 1.00 46.41 249 PRO A O 1
ATOM 1888 N N . SER A 1 250 ? -51.576 23.123 8.264 1.00 43.38 250 SER A N 1
ATOM 1889 C CA . SER A 1 250 ? -52.141 23.436 9.578 1.00 43.38 250 SER A CA 1
ATOM 1890 C C . SER A 1 250 ? -52.889 24.773 9.518 1.00 43.38 250 SER A C 1
ATOM 1892 O O . SER A 1 250 ? -52.286 25.845 9.572 1.00 43.38 250 SER A O 1
ATOM 1894 N N . THR A 1 251 ? -54.211 24.697 9.391 1.00 41.28 251 THR A N 1
ATOM 1895 C CA . THR A 1 251 ? -55.164 25.767 9.715 1.00 41.28 251 THR A CA 1
ATOM 1896 C C . THR A 1 251 ? -55.073 26.132 11.196 1.00 41.28 251 THR A C 1
ATOM 1898 O O . THR A 1 251 ? -55.027 25.253 12.055 1.00 41.28 251 THR A O 1
ATOM 1901 N N . GLY A 1 252 ? -55.020 27.433 11.484 1.00 45.28 252 GLY A N 1
ATOM 1902 C CA . GLY A 1 252 ? -54.879 27.965 12.835 1.00 45.28 252 GLY A CA 1
ATOM 1903 C C . GLY A 1 252 ? -56.158 27.942 13.672 1.00 45.28 252 GLY A C 1
ATOM 1904 O O . GLY A 1 252 ? -57.261 27.836 13.149 1.00 45.28 252 GLY A O 1
ATOM 1905 N N . THR A 1 253 ? -55.976 28.149 14.976 1.00 38.19 253 THR A N 1
ATOM 1906 C CA . THR A 1 253 ? -57.001 28.665 15.893 1.00 38.19 253 THR A CA 1
ATOM 1907 C C . THR A 1 253 ? -56.316 29.344 17.078 1.00 38.19 253 THR A C 1
ATOM 1909 O O . THR A 1 253 ? -55.400 28.793 17.683 1.00 38.19 253 THR A O 1
ATOM 1912 N N . ALA A 1 254 ? -56.749 30.571 17.357 1.00 42.72 254 ALA A N 1
ATOM 1913 C CA . ALA A 1 254 ? -56.348 31.417 18.474 1.00 42.72 254 ALA A CA 1
ATOM 1914 C C . ALA A 1 254 ? -56.930 30.923 19.813 1.00 42.72 254 ALA A C 1
ATOM 1916 O O . ALA A 1 254 ? -58.010 30.344 19.792 1.00 42.72 254 ALA A O 1
ATOM 1917 N N . SER A 1 255 ? -56.294 31.239 20.955 1.00 33.84 255 SER A N 1
ATOM 1918 C CA . SER A 1 255 ? -56.963 31.921 22.088 1.00 33.84 255 SER A CA 1
ATOM 1919 C C . SER A 1 255 ? -56.009 32.279 23.251 1.00 33.84 255 SER A C 1
ATOM 1921 O O . SER A 1 255 ? -55.365 31.412 23.827 1.00 33.84 255 SER A O 1
ATOM 1923 N N . SER A 1 256 ? -55.984 33.578 23.590 1.00 37.47 256 SER A N 1
ATOM 1924 C CA . SER A 1 256 ? -55.958 34.217 24.931 1.00 37.47 256 SER A CA 1
ATOM 1925 C C . SER A 1 256 ? -55.095 33.671 26.094 1.00 37.47 256 SER A C 1
ATOM 1927 O O . SER A 1 256 ? -55.400 32.615 26.640 1.00 37.47 256 SER A O 1
ATOM 1929 N N . SER A 1 257 ? -54.181 34.501 26.634 1.00 34.66 257 SER A N 1
ATOM 1930 C CA . SER A 1 257 ? -54.390 35.236 27.913 1.00 34.66 257 SER A CA 1
ATOM 1931 C C . SER A 1 257 ? -53.099 35.820 28.530 1.00 34.66 257 SER A C 1
ATOM 1933 O O . SER A 1 257 ? -52.265 35.094 29.052 1.00 34.66 257 SER A O 1
ATOM 1935 N N . THR A 1 258 ? -53.034 37.159 28.508 1.00 37.31 258 THR A N 1
ATOM 1936 C CA . THR A 1 258 ? -52.668 38.118 29.585 1.00 37.31 258 THR A CA 1
ATOM 1937 C C . THR A 1 258 ? -51.252 38.144 30.221 1.00 37.31 258 THR A C 1
ATOM 1939 O O . THR A 1 258 ? -50.728 37.112 30.627 1.00 37.31 258 THR A O 1
ATOM 1942 N N . PRO A 1 259 ? -50.639 39.344 30.402 1.00 49.38 259 PRO A N 1
ATOM 1943 C CA . PRO A 1 259 ? -49.252 39.513 30.845 1.00 49.38 259 PRO A CA 1
ATOM 1944 C C . PRO A 1 259 ? -49.123 39.861 32.342 1.00 49.38 259 PRO A C 1
ATOM 1946 O O . PRO A 1 259 ? -50.002 40.506 32.912 1.00 49.38 259 PRO A O 1
ATOM 1949 N N . VAL A 1 260 ? -47.970 39.568 32.963 1.00 39.44 260 VAL A N 1
ATOM 1950 C CA . VAL A 1 260 ? -47.563 40.224 34.219 1.00 39.44 260 VAL A CA 1
ATOM 1951 C C . VAL A 1 260 ? -46.168 40.836 34.087 1.00 39.44 260 VAL A C 1
ATOM 1953 O O . VAL A 1 260 ? -45.168 40.167 33.844 1.00 39.44 260 VAL A O 1
ATOM 1956 N N . ARG A 1 261 ? -46.130 42.163 34.217 1.00 44.03 261 ARG A N 1
ATOM 1957 C CA . ARG A 1 261 ? -44.929 42.990 34.357 1.00 44.03 261 ARG A CA 1
ATOM 1958 C C . ARG A 1 261 ? -44.434 42.901 35.799 1.00 44.03 261 ARG A C 1
ATOM 1960 O O . ARG A 1 261 ? -45.247 43.094 36.696 1.00 44.03 261 ARG A O 1
ATOM 1967 N N . LYS A 1 262 ? -43.121 42.788 36.021 1.00 40.66 262 LYS A N 1
ATOM 1968 C CA . LYS A 1 262 ? -42.447 43.362 37.202 1.00 40.66 262 LYS A CA 1
ATOM 1969 C C . LYS A 1 262 ? -41.039 43.843 36.832 1.00 40.66 262 LYS A C 1
ATOM 1971 O O . LYS A 1 262 ? -40.131 43.049 36.626 1.00 40.66 262 LYS A O 1
ATOM 1976 N N . CYS A 1 263 ? -40.894 45.165 36.753 1.00 40.84 263 CYS A N 1
ATOM 1977 C CA . CYS A 1 263 ? -39.642 45.875 37.014 1.00 40.84 263 CYS A CA 1
ATOM 1978 C C . CYS A 1 263 ? -39.456 46.022 38.535 1.00 40.84 263 CYS A C 1
ATOM 1980 O O . CYS A 1 263 ? -40.462 46.063 39.239 1.00 40.84 263 CYS A O 1
ATOM 1982 N N . TRP A 1 264 ? -38.199 46.174 38.978 1.00 36.91 264 TRP A N 1
ATOM 1983 C CA . TRP A 1 264 ? -37.648 47.046 40.053 1.00 36.91 264 TRP A CA 1
ATOM 1984 C C . TRP A 1 264 ? -36.256 46.483 40.416 1.00 36.91 264 TRP A C 1
ATOM 1986 O O . TRP A 1 264 ? -36.147 45.341 40.838 1.00 36.91 264 TRP A O 1
ATOM 1996 N N . SER A 1 265 ? -35.157 47.090 39.958 1.00 41.84 265 SER A N 1
ATOM 1997 C CA . SER A 1 265 ? -34.390 48.196 40.571 1.00 41.84 265 SER A CA 1
ATOM 1998 C C . SER A 1 265 ? -33.622 47.833 41.857 1.00 41.84 265 SER A C 1
ATOM 2000 O O . SER A 1 265 ? -34.204 47.726 42.931 1.00 41.84 265 SER A O 1
ATOM 2002 N N . THR A 1 266 ? -32.300 47.733 41.703 1.00 43.00 266 THR A N 1
ATOM 2003 C CA . THR A 1 266 ? -31.221 48.334 42.513 1.00 43.00 266 THR A CA 1
ATOM 2004 C C . THR A 1 266 ? -31.450 48.565 44.014 1.00 43.00 266 THR A C 1
ATOM 2006 O O . THR A 1 266 ? -32.198 49.471 44.387 1.00 43.00 266 THR A O 1
ATOM 2009 N N . ARG A 1 267 ? -30.631 47.923 44.868 1.00 42.19 267 ARG A N 1
ATOM 2010 C CA . ARG A 1 267 ? -30.009 48.600 46.024 1.00 42.19 267 ARG A CA 1
ATOM 2011 C C . ARG A 1 267 ? -28.803 47.837 46.604 1.00 42.19 267 ARG A C 1
ATOM 2013 O O . ARG A 1 267 ? -28.970 46.703 47.024 1.00 42.19 267 ARG A O 1
ATOM 2020 N N . ARG A 1 268 ? -27.707 48.601 46.716 1.00 44.91 268 ARG A N 1
ATOM 2021 C CA . ARG A 1 268 ? -26.517 48.498 47.583 1.00 44.91 268 ARG A CA 1
ATOM 2022 C C . ARG A 1 268 ? -25.547 47.335 47.407 1.00 44.91 268 ARG A C 1
ATOM 2024 O O . ARG A 1 268 ? -25.940 46.183 47.653 1.00 44.91 268 ARG A O 1
#

Organism: NCBI:txid67305

Radius of gyration: 31.59 Å; chains: 1; bounding box: 101×81×79 Å

Secondary structure (DSSP, 8-state):
--HHHHHHHHHHHHHHHHHHHH-HHHHHHHHHHEEEEEE-SSEEEEEES-HHHHHHHHHTTHHHHHHHHHHHHSSSPPEEEEEESS--------------------------------HHHHHHHHHHHHHHHHHHHHHHTT-HHHHHHHHT--EEEEEESSTT-SSEEEEEEE-TTTGGGS-HHHHHHHHHHHHHHHHHTT--EEEEEEEEPPPP--TTHHHHHHHHHHHHHHHHHHHHHHHTT-----------------------

Sequence (268 aa):
MADKTAGMHELWPKLLEVVRNRRRFAWILLGQNANVLSYDGTTLTLSWNNQGAYDNFISSGSRGVLEDALAELLNPPPAIELVVQGKTPPSLAHSVPEGQAAQVHVSVAVTTADPSPQPGESAASTLQLVLAQTAFLMYEQGNSRAAALLSDVEDVELVPGNRFGDWEDAVLIVPPYLVPRFTEEVTAAIQPVFEHVAGRHGLDIGGITAAPALPEIDGHWRQILQERLTAGTASNQASRARAKRTAPPSTGTASSSTPVRKCWSTRR

Foldseek 3Di:
DPVVLVVCVVCVVVLLVQLCVVDVVLSCLCVPFWDFDDDPLQETEIEGADPVSVVCCVVLVSVVSSQVSQCVVRVVRHHYHYHYPDDDDDDDDDDDDDDDDDDDDDDDDDDDDDDDQRPVNVVQVLLVVLLQQLLVVCVVVVNPLLSVLSVQFPGWDWDQPDPVSPATAIEGAHAPVCQVVCDPVSQVVSVVSSCVSCVVVVHGHDGYHYDHDDDDQDPCNVVVVVVVVVVVVVVVVVVVVVVVVPDDDDDDDDDDDDDDDDDDDDDD